Protein AF-A0A0M3J272-F1 (afdb_monomer)

Structure (mmCIF, N/CA/C/O backbone):
data_AF-A0A0M3J272-F1
#
_entry.id   AF-A0A0M3J272-F1
#
loop_
_atom_site.group_PDB
_atom_site.id
_atom_site.type_symbol
_atom_site.label_atom_id
_atom_site.label_alt_id
_atom_site.label_comp_id
_atom_site.label_asym_id
_atom_site.label_entity_id
_atom_site.label_seq_id
_atom_site.pdbx_PDB_ins_code
_atom_site.Cartn_x
_atom_site.Cartn_y
_atom_site.Cartn_z
_atom_site.occupancy
_atom_site.B_iso_or_equiv
_atom_site.auth_seq_id
_atom_site.auth_comp_id
_atom_site.auth_asym_id
_atom_site.auth_atom_id
_atom_site.pdbx_PDB_model_num
ATOM 1 N N . MET A 1 1 ? 17.693 8.526 20.524 1.00 26.17 1 MET A N 1
ATOM 2 C CA . MET A 1 1 ? 18.335 7.320 19.959 1.00 26.17 1 MET A CA 1
ATOM 3 C C . MET A 1 1 ? 17.787 6.133 20.735 1.00 26.17 1 MET A C 1
ATOM 5 O O . MET A 1 1 ? 18.190 5.921 21.868 1.00 26.17 1 MET A O 1
ATOM 9 N N . TRP A 1 2 ? 16.745 5.493 20.211 1.00 29.36 2 TRP A N 1
ATOM 10 C CA . TRP A 1 2 ? 16.105 4.345 20.862 1.00 29.36 2 TRP A CA 1
ATOM 11 C C . TRP A 1 2 ? 16.940 3.088 20.564 1.00 29.36 2 TRP A C 1
ATOM 13 O O . TRP A 1 2 ? 17.531 3.029 19.485 1.00 29.36 2 TRP A O 1
ATOM 23 N N . PRO A 1 3 ? 17.076 2.119 21.486 1.00 34.53 3 PRO A N 1
ATOM 24 C CA . PRO A 1 3 ? 17.960 0.985 21.263 1.00 34.53 3 PRO A CA 1
ATOM 25 C C . PRO A 1 3 ? 17.297 0.021 20.272 1.00 34.53 3 PRO A C 1
ATOM 27 O O . PRO A 1 3 ? 16.313 -0.643 20.588 1.00 34.53 3 PRO A O 1
ATOM 30 N N . PHE A 1 4 ? 17.835 -0.009 19.057 1.00 42.44 4 PHE A N 1
ATOM 31 C CA . PHE A 1 4 ? 17.432 -0.905 17.980 1.00 42.44 4 PHE A CA 1
ATOM 32 C C . PHE A 1 4 ? 17.965 -2.314 18.262 1.00 42.44 4 PHE A C 1
ATOM 34 O O . PHE A 1 4 ? 19.179 -2.508 18.339 1.00 42.44 4 PHE A O 1
ATOM 41 N N . TYR A 1 5 ? 17.083 -3.303 18.395 1.00 36.97 5 TYR A N 1
ATOM 42 C CA . TYR A 1 5 ? 17.471 -4.712 18.330 1.00 36.97 5 TYR A CA 1
ATOM 43 C C . TYR A 1 5 ? 17.051 -5.259 16.969 1.00 36.97 5 TYR A C 1
ATOM 45 O O . TYR A 1 5 ? 15.883 -5.568 16.745 1.00 36.97 5 TYR A O 1
ATOM 53 N N . ALA A 1 6 ? 18.019 -5.369 16.058 1.00 38.41 6 ALA A N 1
ATOM 54 C CA . ALA A 1 6 ? 17.819 -6.017 14.771 1.00 38.41 6 ALA A CA 1
ATOM 55 C C . ALA A 1 6 ? 17.477 -7.498 14.996 1.00 38.41 6 ALA A C 1
ATOM 57 O O . ALA A 1 6 ? 18.258 -8.233 15.603 1.00 38.41 6 ALA A O 1
ATOM 58 N N . ASN A 1 7 ? 16.317 -7.942 14.509 1.00 47.94 7 ASN A N 1
ATOM 59 C CA . ASN A 1 7 ? 15.971 -9.357 14.496 1.00 47.94 7 ASN A CA 1
ATOM 60 C C . ASN A 1 7 ? 16.654 -10.035 13.289 1.00 47.94 7 ASN A C 1
ATOM 62 O O . ASN A 1 7 ? 16.314 -9.709 12.147 1.00 47.94 7 ASN A O 1
ATOM 66 N N . PRO A 1 8 ? 17.597 -10.973 13.495 1.00 46.56 8 PRO A N 1
ATOM 67 C CA . PRO A 1 8 ? 18.386 -11.560 12.411 1.00 46.56 8 PRO A CA 1
ATOM 68 C C . PRO A 1 8 ? 17.580 -12.409 11.412 1.00 46.56 8 PRO A C 1
ATOM 70 O O . PRO A 1 8 ? 18.107 -12.731 10.351 1.00 46.56 8 PRO A O 1
ATOM 73 N N . SER A 1 9 ? 16.317 -12.755 11.693 1.00 48.81 9 SER A N 1
ATOM 74 C CA . SER A 1 9 ? 15.466 -13.521 10.765 1.00 48.81 9 SER A CA 1
ATOM 75 C C . SER A 1 9 ? 14.668 -12.674 9.762 1.00 48.81 9 SER A C 1
ATOM 77 O O . SER A 1 9 ? 14.161 -13.227 8.791 1.00 48.81 9 SER A O 1
ATOM 79 N N . HIS A 1 10 ? 14.585 -11.348 9.934 1.00 52.56 10 HIS A N 1
ATOM 80 C CA . HIS A 1 10 ? 13.904 -10.445 8.994 1.00 52.56 10 HIS A CA 1
ATOM 81 C C . HIS A 1 10 ? 14.643 -9.096 8.918 1.00 52.56 10 HIS A C 1
ATOM 83 O O . HIS A 1 10 ? 14.252 -8.148 9.601 1.00 52.56 10 HIS A O 1
ATOM 89 N N . PRO A 1 11 ? 15.681 -8.959 8.067 1.00 53.94 11 PRO A N 1
ATOM 90 C CA . PRO A 1 11 ? 16.574 -7.788 8.045 1.00 53.94 11 PRO A CA 1
ATOM 91 C C . PRO A 1 11 ? 15.900 -6.474 7.613 1.00 53.94 11 PRO A C 1
ATOM 93 O O . PRO A 1 11 ? 16.537 -5.424 7.581 1.00 53.94 11 PRO A O 1
ATOM 96 N N . TYR A 1 12 ? 14.616 -6.527 7.267 1.00 50.66 12 TYR A N 1
ATOM 97 C CA . TYR A 1 12 ? 13.864 -5.415 6.713 1.00 50.66 12 TYR A CA 1
ATOM 98 C C . TYR A 1 12 ? 12.572 -5.108 7.478 1.00 50.66 12 TYR A C 1
ATOM 100 O O . TYR A 1 12 ? 11.844 -4.250 7.003 1.00 50.66 12 TYR A O 1
ATOM 108 N N . ALA A 1 13 ? 12.241 -5.788 8.587 1.00 49.09 13 ALA A N 1
ATOM 109 C CA . ALA A 1 13 ? 10.953 -5.599 9.265 1.00 49.09 13 ALA A CA 1
ATOM 110 C C . ALA A 1 13 ? 11.070 -5.527 10.797 1.00 49.09 13 ALA A C 1
ATOM 112 O O . ALA A 1 13 ? 11.447 -6.503 11.441 1.00 49.09 13 ALA A O 1
ATOM 113 N N . GLU A 1 14 ? 10.642 -4.407 11.382 1.00 57.78 14 GLU A N 1
ATOM 114 C CA . GLU A 1 14 ? 10.506 -4.218 12.837 1.00 57.78 14 GLU A CA 1
ATOM 115 C C . GLU A 1 14 ? 9.028 -4.019 13.224 1.00 57.78 14 GLU A C 1
ATOM 117 O O . GLU A 1 14 ? 8.266 -3.429 12.453 1.00 57.78 14 GLU A O 1
ATOM 122 N N . VAL A 1 15 ? 8.609 -4.537 14.389 1.00 50.50 15 VAL A N 1
ATOM 123 C CA . VAL A 1 15 ? 7.213 -4.499 14.878 1.00 50.50 15 VAL A CA 1
ATOM 124 C C . VAL A 1 15 ? 7.104 -3.583 16.095 1.00 50.50 15 VAL A C 1
ATOM 126 O O . VAL A 1 15 ? 7.865 -3.735 17.048 1.00 50.50 15 VAL A O 1
ATOM 129 N N . TYR A 1 16 ? 6.120 -2.685 16.086 1.00 45.62 16 TYR A N 1
ATOM 130 C CA . TYR A 1 16 ? 5.928 -1.666 17.121 1.00 45.62 16 TYR A CA 1
ATOM 131 C C . TYR A 1 16 ? 4.496 -1.673 17.681 1.00 45.62 16 TYR A C 1
ATOM 133 O O . TYR A 1 16 ? 3.539 -1.915 16.941 1.00 45.62 16 TYR A O 1
ATOM 141 N N . HIS A 1 17 ? 4.350 -1.366 18.977 1.00 38.31 17 HIS A N 1
ATOM 142 C CA . HIS A 1 17 ? 3.066 -1.208 19.678 1.00 38.31 17 HIS A CA 1
ATOM 143 C C . HIS A 1 17 ? 2.844 0.254 20.082 1.00 38.31 17 HIS A C 1
ATOM 145 O O . HIS A 1 17 ? 3.721 0.869 20.687 1.00 38.31 17 HIS A O 1
ATOM 151 N N . GLU A 1 18 ? 1.672 0.807 19.772 1.00 39.03 18 GLU A N 1
ATOM 152 C CA . GLU A 1 18 ? 1.393 2.238 19.937 1.00 39.03 18 GLU A CA 1
ATOM 153 C C . GLU A 1 18 ? 0.701 2.576 21.268 1.00 39.03 18 GLU A C 1
ATOM 155 O O . GLU A 1 18 ? -0.121 1.819 21.786 1.00 39.03 18 GLU A O 1
ATOM 160 N N . ARG A 1 19 ? 1.030 3.753 21.817 1.00 35.22 19 ARG A N 1
ATOM 161 C CA . ARG A 1 19 ? 0.309 4.436 22.902 1.00 35.22 19 ARG A CA 1
ATOM 162 C C . ARG A 1 19 ? 0.321 5.941 22.626 1.00 35.22 19 ARG A C 1
ATOM 164 O O . ARG A 1 19 ? 1.378 6.433 22.238 1.00 35.22 19 ARG A O 1
ATOM 171 N N . CYS A 1 20 ? -0.788 6.626 22.936 1.00 40.22 20 CYS A N 1
ATOM 172 C CA . CYS A 1 20 ? -0.931 8.014 23.439 1.00 40.22 20 CYS A CA 1
ATOM 173 C C . CYS A 1 20 ? -2.101 8.780 22.778 1.00 40.22 20 CYS A C 1
ATOM 175 O O . CYS A 1 20 ? -2.674 8.289 21.823 1.00 40.22 20 CYS A O 1
ATOM 177 N N . ASP A 1 21 ? -2.466 9.943 23.340 1.00 31.00 21 ASP A N 1
ATOM 178 C CA . ASP A 1 21 ? -3.751 10.653 23.191 1.00 31.00 21 ASP A CA 1
ATOM 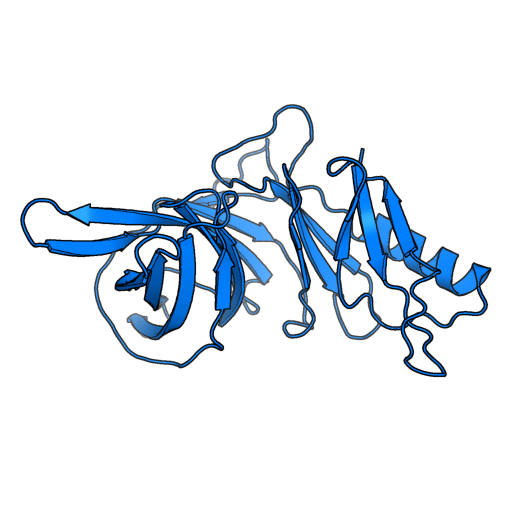179 C C . ASP A 1 21 ? -3.629 12.074 22.584 1.00 31.00 21 ASP A C 1
ATOM 181 O O . ASP A 1 21 ? -2.841 12.865 23.110 1.00 31.00 21 ASP A O 1
ATOM 185 N N . ARG A 1 22 ? -4.567 12.441 21.673 1.00 35.66 22 ARG A N 1
ATOM 186 C CA . ARG A 1 22 ? -5.137 13.775 21.252 1.00 35.66 22 ARG A CA 1
ATOM 187 C C . ARG A 1 22 ? -4.538 14.528 20.027 1.00 35.66 22 ARG A C 1
ATOM 189 O O . ARG A 1 22 ? -3.437 14.231 19.599 1.00 35.66 22 ARG A O 1
ATOM 196 N N . LYS A 1 23 ? -5.282 15.550 19.513 1.00 31.80 23 LYS A N 1
ATOM 197 C CA . LYS A 1 23 ? -5.451 16.060 18.104 1.00 31.80 23 LYS A CA 1
ATOM 198 C C . LYS A 1 23 ? -4.796 17.409 17.654 1.00 31.80 23 LYS A C 1
ATOM 200 O O . LYS A 1 23 ? -4.784 18.356 18.429 1.00 31.80 23 LYS A O 1
ATOM 205 N N . SER A 1 24 ? -4.467 17.548 16.355 1.00 31.72 24 SER A N 1
ATOM 206 C CA . SER A 1 24 ? -4.611 18.764 15.490 1.00 31.72 24 SER A CA 1
ATOM 207 C C . SER A 1 24 ? -4.673 18.348 13.995 1.00 31.72 24 SER A C 1
ATOM 209 O O . SER A 1 24 ? -4.661 17.155 13.782 1.00 31.72 24 SER A O 1
ATOM 211 N N . PHE A 1 25 ? -4.876 19.217 12.983 1.00 35.06 25 PHE A N 1
ATOM 212 C CA . PHE A 1 25 ? -5.437 18.908 11.628 1.00 35.06 25 PHE A CA 1
ATOM 213 C C . PHE A 1 25 ? -4.492 19.161 10.417 1.00 35.06 25 PHE A C 1
ATOM 215 O O . PHE A 1 25 ? -3.888 20.223 10.370 1.00 35.06 25 PHE A O 1
ATOM 222 N N . VAL A 1 26 ? -4.438 18.267 9.403 1.00 43.25 26 VAL A N 1
ATOM 223 C CA . VAL A 1 26 ? -3.880 18.490 8.029 1.00 43.25 26 VAL A CA 1
ATOM 224 C C . VAL A 1 26 ? -4.618 17.584 7.031 1.00 43.25 26 VAL A C 1
ATOM 226 O O . VAL A 1 26 ? -4.616 16.387 7.249 1.00 43.25 26 VAL A O 1
ATOM 229 N N . SER A 1 27 ? -5.221 18.070 5.937 1.00 45.31 27 SER A N 1
ATOM 230 C CA . SER A 1 27 ? -6.042 17.227 5.038 1.00 45.31 27 SER A CA 1
ATOM 231 C C . SER A 1 27 ? -5.236 16.417 4.001 1.00 45.31 27 SER A C 1
ATOM 233 O O . SER A 1 27 ? -4.815 16.957 2.980 1.00 45.31 27 SER A O 1
ATOM 235 N N . ASP A 1 28 ? -5.091 15.108 4.221 1.00 56.19 28 ASP A N 1
ATOM 236 C CA . ASP A 1 28 ? -4.677 14.133 3.195 1.00 56.19 28 ASP A CA 1
ATOM 237 C C . ASP A 1 28 ? -5.801 13.874 2.168 1.00 56.19 28 ASP A C 1
ATOM 239 O O . ASP A 1 28 ? -6.984 14.022 2.507 1.00 56.19 28 ASP A O 1
ATOM 243 N N . PRO A 1 29 ? -5.474 13.429 0.934 1.00 64.12 29 PRO A N 1
ATOM 244 C CA . PRO A 1 29 ? -6.478 12.964 -0.016 1.00 64.12 29 PRO A CA 1
ATOM 245 C C . PRO A 1 29 ? -7.251 11.768 0.550 1.00 64.12 29 PRO A C 1
ATOM 247 O O . PRO A 1 29 ? -6.682 10.862 1.159 1.00 64.12 29 PRO A O 1
ATOM 250 N N . LEU A 1 30 ? -8.557 11.762 0.300 1.00 80.25 30 LEU A N 1
ATOM 251 C CA . LEU A 1 30 ? -9.470 10.692 0.686 1.00 80.25 30 LEU A CA 1
ATOM 252 C C . LEU A 1 30 ? -9.024 9.358 0.058 1.00 80.25 30 LEU A C 1
ATOM 254 O O . LEU A 1 30 ? -8.832 9.271 -1.157 1.00 80.25 30 LEU A O 1
ATOM 258 N N . LYS A 1 31 ? -8.857 8.316 0.876 1.00 91.50 31 LYS A N 1
ATOM 259 C CA . LYS A 1 31 ? -8.564 6.946 0.429 1.00 91.50 31 LYS A CA 1
ATOM 260 C C . LYS A 1 31 ? -9.760 6.049 0.712 1.00 91.50 31 LYS A C 1
ATOM 262 O O . LYS A 1 31 ? -10.489 6.255 1.680 1.00 91.50 31 LYS A O 1
ATOM 267 N N . MET A 1 32 ? -9.941 5.039 -0.129 1.00 94.00 32 MET A N 1
ATOM 268 C CA . MET A 1 32 ? -11.044 4.093 -0.025 1.00 94.00 32 MET A CA 1
ATOM 269 C C . MET A 1 32 ? -10.519 2.664 -0.054 1.00 94.00 32 MET A C 1
ATOM 271 O O . MET A 1 32 ? -9.609 2.356 -0.820 1.00 94.00 32 MET A O 1
ATOM 275 N N . ALA A 1 33 ? -11.126 1.803 0.752 1.00 95.94 33 ALA A N 1
ATOM 276 C CA . ALA A 1 33 ? -10.907 0.368 0.743 1.00 95.94 33 ALA A CA 1
ATOM 277 C C . ALA A 1 33 ? -12.250 -0.356 0.771 1.00 95.94 33 ALA A C 1
ATOM 279 O O . ALA A 1 33 ? -13.152 0.033 1.509 1.00 95.94 33 ALA A O 1
ATOM 280 N N . VAL A 1 34 ? -12.370 -1.429 -0.003 1.00 96.00 34 VAL A N 1
ATOM 281 C CA . VAL A 1 34 ? -13.553 -2.293 -0.005 1.00 96.00 34 VAL A CA 1
ATOM 282 C C . VAL A 1 34 ? -13.162 -3.623 0.624 1.00 96.00 34 VAL A C 1
ATOM 284 O O . VAL A 1 34 ? -12.121 -4.188 0.289 1.00 96.00 34 VAL A O 1
ATOM 287 N N . SER A 1 35 ? -13.971 -4.097 1.568 1.00 95.31 35 SER A N 1
ATOM 288 C CA . SER A 1 35 ? -13.810 -5.424 2.173 1.00 95.31 35 SER A CA 1
ATOM 289 C C . SER A 1 35 ? -13.878 -6.532 1.113 1.00 95.31 35 SER A C 1
ATOM 291 O O . SER A 1 35 ? -14.585 -6.373 0.117 1.00 95.31 35 SER A O 1
ATOM 293 N N . PRO A 1 36 ? -13.190 -7.674 1.299 1.00 93.75 36 PRO A N 1
ATOM 294 C CA . PRO A 1 36 ? -13.140 -8.725 0.276 1.00 93.75 36 PRO A CA 1
ATOM 295 C C . PRO A 1 36 ? -14.503 -9.295 -0.134 1.00 93.75 36 PRO A C 1
ATOM 297 O O . PRO A 1 36 ? -14.654 -9.776 -1.250 1.00 93.75 36 PRO A O 1
ATOM 300 N N . ASN A 1 37 ? -15.502 -9.234 0.751 1.00 93.75 37 ASN A N 1
ATOM 301 C CA . ASN A 1 37 ? -16.871 -9.662 0.452 1.00 93.75 37 ASN A CA 1
ATOM 302 C C . ASN A 1 37 ? -17.705 -8.591 -0.278 1.00 93.75 37 ASN A C 1
ATOM 304 O O . ASN A 1 37 ? -18.865 -8.844 -0.584 1.00 93.75 37 ASN A O 1
ATOM 308 N N . GLY A 1 38 ? -17.149 -7.402 -0.527 1.00 93.69 38 GLY A N 1
ATOM 309 C CA . GLY A 1 38 ? -17.828 -6.299 -1.202 1.00 93.69 38 GLY A CA 1
ATOM 310 C C . GLY A 1 38 ? -18.902 -5.596 -0.370 1.00 93.69 38 GLY A C 1
ATOM 311 O O . GLY A 1 38 ? -19.588 -4.737 -0.909 1.00 93.69 38 GLY A O 1
ATOM 312 N N . LYS A 1 39 ? -19.070 -5.938 0.915 1.00 94.50 39 LYS A N 1
ATOM 313 C CA . LYS A 1 39 ? -20.199 -5.458 1.735 1.00 94.50 39 LYS A CA 1
ATOM 314 C C . LYS A 1 39 ? -19.897 -4.175 2.491 1.00 94.50 39 LYS A C 1
ATOM 316 O O . LYS A 1 39 ? -20.761 -3.324 2.649 1.00 94.50 39 LYS A O 1
ATOM 321 N N . ILE A 1 40 ? -18.664 -4.039 2.968 1.00 95.75 40 ILE A N 1
ATOM 322 C CA . ILE A 1 40 ? -18.209 -2.877 3.733 1.00 95.75 40 ILE A CA 1
ATOM 323 C C . ILE A 1 40 ? -17.229 -2.053 2.902 1.00 95.75 40 ILE A C 1
ATOM 325 O O . ILE A 1 40 ? -16.251 -2.600 2.378 1.00 95.75 40 ILE A O 1
ATOM 329 N N . VAL A 1 41 ? -17.460 -0.742 2.841 1.00 96.00 41 VAL A N 1
ATOM 330 C CA . VAL A 1 41 ? -16.541 0.252 2.273 1.00 96.00 41 VAL A CA 1
ATOM 331 C C . VAL A 1 41 ? -16.023 1.155 3.383 1.00 96.00 41 VAL A C 1
ATOM 333 O O . VAL A 1 41 ? -16.792 1.786 4.107 1.00 96.00 41 VAL A O 1
ATOM 336 N N . PHE A 1 42 ? -14.704 1.252 3.486 1.00 95.12 42 PHE A N 1
ATOM 337 C CA . PHE A 1 42 ? -14.005 2.181 4.360 1.00 95.12 42 PHE A CA 1
ATOM 338 C C . PHE A 1 42 ? -13.552 3.382 3.540 1.00 95.12 42 PHE A C 1
ATOM 340 O O . PHE A 1 42 ? -12.883 3.225 2.520 1.00 95.12 42 PHE A O 1
ATOM 347 N N . VAL A 1 43 ? -13.879 4.584 3.998 1.00 93.62 43 VAL A N 1
ATOM 348 C CA . VAL A 1 43 ? -13.455 5.842 3.387 1.00 93.62 43 VAL A CA 1
ATOM 349 C C . VAL A 1 43 ? -12.736 6.668 4.441 1.00 93.62 43 VAL A C 1
ATOM 351 O O . VAL A 1 43 ? -13.375 7.227 5.331 1.00 93.62 43 VAL A O 1
ATOM 354 N N . ILE A 1 44 ? -11.415 6.745 4.344 1.00 91.56 44 ILE A N 1
ATOM 355 C CA . ILE A 1 44 ? -10.555 7.420 5.315 1.00 91.56 44 ILE A CA 1
ATOM 356 C C . ILE A 1 44 ? -10.022 8.734 4.747 1.00 91.56 44 ILE A C 1
ATOM 358 O O . ILE A 1 44 ? -9.603 8.819 3.593 1.00 91.56 44 ILE A O 1
ATOM 362 N N . GLY A 1 45 ? -10.058 9.779 5.564 1.00 85.94 45 GLY A N 1
ATOM 363 C CA . GLY A 1 45 ? -9.593 11.112 5.207 1.00 85.94 45 GLY A CA 1
ATOM 364 C C . GLY A 1 45 ? -9.598 12.030 6.423 1.00 85.94 45 GLY A C 1
ATOM 365 O O . GLY A 1 45 ? -9.584 11.567 7.562 1.00 85.94 45 GLY A O 1
ATOM 366 N N . GLY A 1 46 ? -9.595 13.344 6.190 1.00 79.25 46 GLY A N 1
ATOM 367 C CA . GLY A 1 46 ? -9.657 14.318 7.288 1.00 79.25 46 GLY A CA 1
ATOM 368 C C . GLY A 1 46 ? -8.492 14.162 8.266 1.00 79.25 46 GLY A C 1
ATOM 369 O O . GLY A 1 46 ? -8.703 14.156 9.480 1.00 79.25 46 GLY A O 1
ATOM 370 N N . ARG A 1 47 ? -7.283 13.959 7.721 1.00 84.88 47 ARG A N 1
ATOM 371 C CA . ARG A 1 47 ? -6.070 13.703 8.498 1.00 84.88 47 ARG A CA 1
ATOM 372 C C . ARG A 1 47 ? -5.873 14.789 9.562 1.00 84.88 47 ARG A C 1
ATOM 374 O O . ARG A 1 47 ? -6.180 15.975 9.402 1.00 84.88 47 ARG A O 1
ATOM 381 N N . LYS A 1 48 ? -5.411 14.332 10.715 1.00 84.88 48 LYS A N 1
ATOM 382 C CA . LYS A 1 48 ? -5.227 15.106 11.923 1.00 84.88 48 LYS A CA 1
ATOM 383 C C . LYS A 1 48 ? -3.841 14.903 12.509 1.00 84.88 48 LYS A C 1
ATOM 385 O O . LYS A 1 48 ? -3.649 13.960 13.257 1.00 84.88 48 LYS A O 1
ATOM 390 N N . ILE A 1 49 ? -2.895 15.790 12.193 1.00 81.94 49 ILE A N 1
ATOM 391 C CA . ILE A 1 49 ? -1.551 15.798 12.786 1.00 81.94 49 ILE A CA 1
ATOM 392 C C . ILE A 1 49 ? -1.522 16.592 14.087 1.00 81.94 49 ILE A C 1
ATOM 394 O O . ILE A 1 49 ? -1.830 17.782 14.054 1.00 81.94 49 ILE A O 1
ATOM 398 N N . ARG A 1 50 ? -1.061 15.994 15.190 1.00 80.88 50 ARG A N 1
ATOM 399 C CA . ARG A 1 50 ? -0.689 16.711 16.418 1.00 80.88 50 ARG A CA 1
ATOM 400 C C . ARG A 1 50 ? 0.769 16.555 16.770 1.00 80.88 50 ARG A C 1
ATOM 402 O O . ARG A 1 50 ? 1.260 15.441 16.845 1.00 80.88 50 ARG A O 1
ATOM 409 N N . MET A 1 51 ? 1.419 17.668 17.084 1.00 74.62 51 MET A N 1
ATOM 410 C CA . MET A 1 51 ? 2.760 17.669 17.655 1.00 74.62 51 MET A CA 1
ATOM 411 C C . MET A 1 51 ? 2.720 17.290 19.144 1.00 74.62 51 MET A C 1
ATOM 413 O O . MET A 1 51 ? 1.939 17.850 19.914 1.00 74.62 51 MET A O 1
ATOM 417 N N . ILE A 1 52 ? 3.537 16.311 19.530 1.00 72.19 52 ILE A N 1
ATOM 418 C CA . ILE A 1 52 ? 3.672 15.795 20.900 1.00 72.19 52 ILE A CA 1
ATOM 419 C C . ILE A 1 52 ? 4.865 16.446 21.608 1.00 72.19 52 ILE A C 1
ATOM 421 O O . ILE A 1 52 ? 4.768 16.773 22.789 1.00 72.19 52 ILE A O 1
ATOM 425 N N . SER A 1 53 ? 5.976 16.647 20.895 1.00 69.62 53 SER A N 1
ATOM 426 C CA . SER A 1 53 ? 7.202 17.236 21.440 1.00 69.62 53 SER A CA 1
ATOM 427 C C . SER A 1 53 ? 7.844 18.187 20.434 1.00 69.62 53 SER A C 1
ATOM 429 O O . SER A 1 53 ? 7.989 17.844 19.259 1.00 69.62 53 SER A O 1
ATOM 431 N N . GLU A 1 54 ? 8.235 19.369 20.912 1.00 57.44 54 GLU A N 1
ATOM 432 C CA . GLU A 1 54 ? 9.042 20.349 20.186 1.00 57.44 54 GLU A CA 1
ATOM 433 C C . GLU A 1 54 ? 10.503 20.223 20.648 1.00 57.44 54 GLU A C 1
ATOM 435 O O . GLU A 1 54 ? 10.816 20.384 21.827 1.00 57.44 54 GLU A O 1
ATOM 440 N N . GLY A 1 55 ? 11.411 19.897 19.727 1.00 63.97 55 GLY A N 1
ATOM 441 C CA . GLY A 1 55 ? 12.831 19.701 20.019 1.00 63.97 55 GLY A CA 1
ATOM 442 C C . GLY A 1 55 ? 13.629 19.330 18.770 1.00 63.97 55 GLY A C 1
ATOM 443 O O . GLY A 1 55 ? 13.109 19.376 17.658 1.00 63.97 55 GLY A O 1
ATOM 444 N N . ALA A 1 56 ? 14.891 18.919 18.938 1.00 57.22 56 ALA A N 1
ATOM 445 C CA . ALA A 1 56 ? 15.744 18.482 17.822 1.00 57.22 56 ALA A CA 1
ATOM 446 C C . ALA A 1 56 ? 15.173 17.270 17.049 1.00 57.22 56 ALA A C 1
ATOM 448 O O . ALA A 1 56 ? 15.541 17.033 15.898 1.00 57.22 56 ALA A O 1
ATOM 449 N N . HIS A 1 57 ? 14.260 16.522 17.676 1.00 60.16 57 HIS A N 1
ATOM 450 C CA . HIS A 1 57 ? 13.511 15.419 17.084 1.00 60.16 57 HIS A CA 1
ATOM 451 C C . HIS A 1 57 ? 12.017 15.621 17.372 1.00 60.16 57 HIS A C 1
ATOM 453 O O . HIS A 1 57 ? 11.537 15.142 18.398 1.00 60.16 57 HIS A O 1
ATOM 459 N N . PRO A 1 58 ? 11.294 16.382 16.533 1.00 63.56 58 PRO A N 1
ATOM 460 C CA . PRO A 1 58 ? 9.870 16.599 16.731 1.00 63.56 58 PRO A CA 1
ATOM 461 C C . PRO A 1 58 ? 9.110 15.275 16.617 1.00 63.56 58 PRO A C 1
ATOM 463 O O . PRO A 1 58 ? 9.341 14.493 15.697 1.00 63.56 58 PRO A O 1
ATOM 466 N N . GLU A 1 59 ? 8.190 15.045 17.548 1.00 68.62 59 GLU A N 1
ATOM 467 C CA . GLU A 1 59 ? 7.315 13.871 17.568 1.00 68.62 59 GLU A CA 1
ATOM 468 C C . GLU A 1 59 ? 5.880 14.305 17.272 1.00 68.62 59 GLU A C 1
ATOM 470 O O . GLU A 1 59 ? 5.428 15.341 17.764 1.00 68.62 59 GLU A O 1
ATOM 475 N N . TRP A 1 60 ? 5.144 13.519 16.485 1.00 74.62 60 TRP A N 1
ATOM 476 C CA . TRP A 1 60 ? 3.746 13.795 16.166 1.00 74.62 60 TRP A CA 1
ATOM 477 C C . TRP A 1 60 ? 2.896 12.524 16.099 1.00 74.62 60 TRP A C 1
ATOM 479 O O . TRP A 1 60 ? 3.383 11.436 15.786 1.00 74.62 60 TRP A O 1
ATOM 489 N N . THR A 1 61 ? 1.600 12.677 16.361 1.00 80.62 61 THR A N 1
ATOM 490 C CA . THR A 1 61 ? 0.568 11.678 16.075 1.00 80.62 61 THR A CA 1
ATOM 491 C C . THR A 1 61 ? -0.268 12.096 14.884 1.00 80.62 61 THR A C 1
ATOM 493 O O . THR A 1 61 ? -0.410 13.282 14.574 1.00 80.62 61 THR A O 1
ATOM 496 N N . VAL A 1 62 ? -0.856 11.106 14.221 1.00 85.38 62 VAL A N 1
ATOM 497 C CA . VAL A 1 62 ? -1.793 11.299 13.125 1.00 85.38 62 VAL A CA 1
ATOM 498 C C . VAL A 1 62 ? -3.085 10.548 13.414 1.00 85.38 62 VAL A C 1
ATOM 500 O O . VAL A 1 62 ? -3.087 9.359 13.693 1.00 85.38 62 VAL A O 1
ATOM 503 N N . SER A 1 63 ? -4.207 11.246 13.340 1.00 87.44 63 SER A N 1
ATOM 504 C CA . SER A 1 63 ? -5.553 10.680 13.418 1.00 87.44 63 SER A CA 1
ATOM 505 C C . SER A 1 63 ? -6.278 10.868 12.088 1.00 87.44 63 SER A C 1
ATOM 507 O O . SER A 1 63 ? -5.896 11.716 11.283 1.00 87.44 63 SER A O 1
ATOM 509 N N . PHE A 1 64 ? -7.350 10.118 11.862 1.00 90.00 64 PHE A N 1
ATOM 510 C CA . PHE A 1 64 ? -8.189 10.256 10.672 1.00 90.00 64 PHE A CA 1
ATOM 511 C C . PHE A 1 64 ? -9.669 10.142 11.026 1.00 90.00 64 PHE A C 1
ATOM 513 O O . PHE A 1 64 ? -10.050 9.447 11.970 1.00 90.00 64 PHE A O 1
ATOM 520 N N . ASP A 1 65 ? -10.503 10.782 10.211 1.00 88.94 65 ASP A N 1
ATOM 521 C CA . ASP A 1 65 ? -11.927 10.484 10.156 1.00 88.94 65 ASP A CA 1
ATOM 522 C C . ASP A 1 65 ? -12.144 9.374 9.125 1.00 88.94 65 ASP A C 1
ATOM 524 O O . ASP A 1 65 ? -11.713 9.481 7.974 1.00 88.94 65 ASP A O 1
ATOM 528 N N . MET A 1 66 ? -12.815 8.298 9.530 1.00 91.56 66 MET A N 1
ATOM 529 C CA . MET A 1 66 ? -13.126 7.176 8.654 1.00 91.56 66 MET A CA 1
ATOM 530 C C . MET A 1 66 ? -14.631 6.957 8.597 1.00 91.56 66 MET A C 1
ATOM 532 O O . MET A 1 66 ? -15.266 6.687 9.609 1.00 91.56 66 MET A O 1
ATOM 536 N N . ASN A 1 67 ? -15.215 7.043 7.408 1.00 91.25 67 ASN A N 1
ATOM 537 C CA . ASN A 1 67 ? -16.576 6.578 7.192 1.00 91.25 67 ASN A CA 1
ATOM 538 C C . ASN A 1 67 ? -16.546 5.079 6.911 1.00 91.25 67 ASN A C 1
ATOM 540 O O . ASN A 1 67 ? -15.745 4.616 6.101 1.00 91.25 67 ASN A O 1
ATOM 544 N N . ILE A 1 68 ? -17.441 4.347 7.554 1.00 92.94 68 ILE A N 1
ATOM 545 C CA . ILE A 1 68 ? -17.731 2.953 7.257 1.00 92.94 68 ILE A CA 1
ATOM 546 C C . ILE A 1 68 ? -19.130 2.925 6.658 1.00 92.94 68 ILE A C 1
ATOM 548 O O . ILE A 1 68 ? -20.083 3.404 7.278 1.00 92.94 68 ILE A O 1
ATOM 552 N N . ILE A 1 69 ? -19.225 2.416 5.437 1.00 93.38 69 ILE A N 1
ATOM 553 C CA . ILE A 1 69 ? -20.470 2.283 4.688 1.00 93.38 69 ILE A CA 1
ATOM 554 C C . ILE A 1 69 ? -20.756 0.793 4.571 1.00 93.38 69 ILE A C 1
ATOM 556 O O . ILE A 1 69 ? -19.982 0.058 3.956 1.00 93.38 69 ILE A O 1
ATOM 560 N N . ASP A 1 70 ? -21.846 0.361 5.188 1.00 92.25 70 ASP A N 1
ATOM 561 C CA . ASP A 1 70 ? -22.439 -0.945 4.943 1.00 92.25 70 ASP A CA 1
ATOM 562 C C . ASP A 1 70 ? -23.333 -0.827 3.708 1.00 92.25 70 ASP A C 1
ATOM 564 O O . ASP A 1 70 ? -24.329 -0.102 3.728 1.00 92.25 70 ASP A O 1
ATOM 568 N N . ILE A 1 71 ? -22.929 -1.474 2.615 1.00 91.25 71 ILE A N 1
ATOM 569 C CA . ILE A 1 71 ? -23.632 -1.401 1.332 1.00 91.25 71 ILE A CA 1
ATOM 570 C C . ILE A 1 71 ? -24.974 -2.132 1.410 1.00 91.25 71 ILE A C 1
ATOM 572 O O . ILE A 1 71 ? -25.936 -1.684 0.798 1.00 91.25 71 ILE A O 1
ATOM 576 N N . GLU A 1 72 ? -25.060 -3.233 2.161 1.00 91.62 72 GLU A N 1
ATOM 577 C CA . GLU A 1 72 ? -26.292 -4.027 2.241 1.00 91.62 72 GLU A CA 1
ATOM 578 C C . GLU A 1 72 ? -27.349 -3.334 3.101 1.00 91.62 72 GLU A C 1
ATOM 580 O O . GLU A 1 72 ? -28.535 -3.381 2.781 1.00 91.62 72 GLU A O 1
ATOM 585 N N . MET A 1 73 ? -26.923 -2.683 4.185 1.00 88.00 73 MET A N 1
ATOM 586 C CA . MET A 1 73 ? -27.822 -1.952 5.084 1.00 88.00 73 MET A CA 1
ATOM 587 C C . MET A 1 73 ? -28.015 -0.480 4.696 1.00 88.00 73 MET A C 1
ATOM 589 O O . MET A 1 73 ? -28.731 0.233 5.396 1.00 88.00 73 MET A O 1
ATOM 593 N N . GLU A 1 74 ? -27.327 -0.007 3.652 1.00 86.44 74 GLU A N 1
ATOM 594 C CA . GLU A 1 74 ? -27.223 1.413 3.276 1.00 86.44 74 GLU A CA 1
ATOM 595 C C . GLU A 1 74 ? -26.844 2.326 4.461 1.00 86.44 74 GLU A C 1
ATOM 597 O O . GLU A 1 74 ? -27.191 3.509 4.529 1.00 86.44 74 GLU A O 1
ATOM 602 N N . LEU A 1 75 ? -26.105 1.776 5.428 1.00 89.06 75 LEU A N 1
ATOM 603 C CA . LEU A 1 75 ? -25.786 2.450 6.678 1.00 89.06 75 LEU A CA 1
ATOM 604 C C . LEU A 1 75 ? -24.405 3.086 6.590 1.00 89.06 75 LEU A C 1
ATOM 606 O O . LEU A 1 75 ? -23.392 2.405 6.435 1.00 89.06 75 LEU A O 1
ATOM 610 N N . ARG A 1 76 ? -24.348 4.402 6.794 1.00 89.69 76 ARG A N 1
ATOM 611 C CA . ARG A 1 76 ? -23.094 5.143 6.930 1.00 89.69 76 ARG A CA 1
ATOM 612 C C . ARG A 1 76 ? -22.869 5.551 8.375 1.00 89.69 76 ARG A C 1
ATOM 614 O O . ARG A 1 76 ? -23.718 6.194 8.988 1.00 89.69 76 ARG A O 1
ATOM 621 N N . ARG A 1 77 ? -21.676 5.265 8.884 1.00 88.75 77 ARG A N 1
ATOM 622 C CA . ARG A 1 77 ? -21.226 5.719 10.203 1.00 88.75 77 ARG A CA 1
ATOM 623 C C . ARG A 1 77 ? -19.812 6.272 10.144 1.00 88.75 77 ARG A C 1
ATOM 625 O O . ARG A 1 77 ? -19.014 5.847 9.315 1.00 88.75 77 ARG A O 1
ATOM 632 N N . THR A 1 78 ? -19.508 7.208 11.033 1.00 88.62 78 THR A N 1
ATOM 633 C CA . THR A 1 78 ? -18.179 7.816 11.137 1.00 88.62 78 THR A CA 1
ATOM 634 C C . THR A 1 78 ? -17.471 7.293 12.374 1.00 88.62 78 THR A C 1
ATOM 636 O O . THR A 1 78 ? -17.981 7.398 13.486 1.00 88.62 78 THR A O 1
ATOM 639 N N . VAL A 1 79 ? -16.270 6.775 12.167 1.00 89.69 79 VAL A N 1
ATOM 640 C CA . VAL A 1 79 ? -15.366 6.240 13.177 1.00 89.69 79 VAL A CA 1
ATOM 641 C C . VAL A 1 79 ? -14.121 7.117 13.218 1.00 89.69 79 VAL A C 1
ATOM 643 O O . VAL A 1 79 ? -13.603 7.536 12.183 1.00 89.69 79 VAL A O 1
ATOM 646 N N . GLN A 1 80 ? -13.630 7.406 14.420 1.00 87.25 80 GLN A N 1
ATOM 647 C CA . GLN A 1 80 ? -12.335 8.065 14.584 1.00 87.25 80 GLN A CA 1
ATOM 648 C C . GLN A 1 80 ? -11.229 7.005 14.582 1.00 87.25 80 GLN A C 1
ATOM 650 O O . GLN A 1 80 ? -11.278 6.072 15.388 1.00 87.25 80 GLN A O 1
ATOM 655 N N . VAL A 1 81 ? -10.233 7.167 13.711 1.00 88.88 81 VAL A N 1
ATOM 656 C CA . VAL A 1 81 ? -8.935 6.488 13.825 1.00 88.88 81 VAL A CA 1
ATOM 657 C C . VAL A 1 81 ? -8.053 7.387 14.675 1.00 88.88 81 VAL A C 1
ATOM 659 O O . VAL A 1 81 ? -7.757 8.510 14.263 1.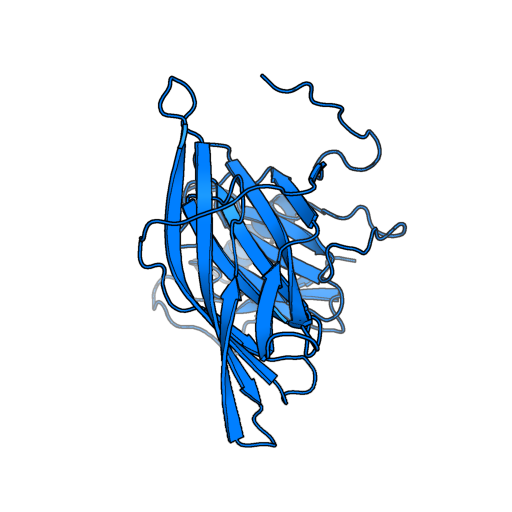00 88.88 81 VAL A O 1
ATOM 662 N N . LEU A 1 82 ? -7.680 6.928 15.864 1.00 82.19 82 LEU A N 1
ATOM 663 C CA . LEU A 1 82 ? -7.009 7.774 16.846 1.00 82.19 82 LEU A CA 1
ATOM 664 C C . LEU A 1 82 ? -5.513 7.480 16.930 1.00 82.19 82 LEU A C 1
ATOM 666 O O . LEU A 1 82 ? -5.101 6.323 16.952 1.00 82.19 82 LEU A O 1
ATOM 670 N N . ASP A 1 83 ? -4.752 8.569 17.009 1.00 76.81 83 ASP A N 1
ATOM 671 C CA . ASP A 1 83 ? -3.403 8.643 17.563 1.00 76.81 83 ASP A CA 1
ATOM 672 C C . ASP A 1 83 ? -2.396 7.612 17.020 1.00 76.81 83 ASP A C 1
ATOM 674 O O . ASP A 1 83 ? -1.711 6.918 17.768 1.00 76.81 83 ASP A O 1
ATOM 678 N N . LEU A 1 84 ? -2.265 7.551 15.690 1.00 86.81 84 LEU A N 1
ATOM 679 C CA . LEU A 1 84 ? -1.193 6.808 15.024 1.00 86.81 84 LEU A CA 1
ATOM 680 C C . LEU A 1 84 ? 0.134 7.543 15.241 1.00 86.81 84 LEU A C 1
ATOM 682 O O . LEU A 1 84 ? 0.360 8.622 14.685 1.00 86.81 84 LEU A O 1
ATOM 686 N N . CYS A 1 85 ? 1.005 6.973 16.062 1.00 83.12 85 CYS A N 1
ATOM 687 C CA . CYS A 1 85 ? 2.321 7.514 16.378 1.00 83.12 85 CYS A CA 1
ATOM 688 C C . CYS A 1 85 ? 3.304 7.237 15.235 1.00 83.12 85 CYS A C 1
ATOM 690 O O . CYS A 1 85 ? 3.202 6.223 14.543 1.00 83.12 85 CYS A O 1
ATOM 692 N N . ASP A 1 86 ? 4.289 8.122 15.041 1.00 79.06 86 ASP A N 1
ATOM 693 C CA . ASP A 1 86 ? 5.363 7.926 14.047 1.00 79.06 86 ASP A CA 1
ATOM 694 C C . ASP A 1 86 ? 4.822 7.669 12.619 1.00 79.06 86 ASP A C 1
ATOM 696 O O . ASP A 1 86 ? 5.358 6.900 11.818 1.00 79.06 86 ASP A O 1
ATOM 700 N N . PHE A 1 87 ? 3.669 8.263 12.309 1.00 86.81 87 PHE A N 1
ATOM 701 C CA . PHE A 1 87 ? 3.041 8.153 11.000 1.00 86.81 87 PHE A CA 1
ATOM 702 C C . PHE A 1 87 ? 3.803 9.021 9.993 1.00 86.81 87 PHE A C 1
ATOM 704 O O . PHE A 1 87 ? 4.078 10.196 10.259 1.00 86.81 87 PHE A O 1
ATOM 711 N N . GLY A 1 88 ? 4.138 8.447 8.839 1.00 86.19 88 GLY A N 1
ATOM 712 C CA . GLY A 1 88 ? 4.903 9.103 7.787 1.00 86.19 88 GLY A CA 1
ATOM 713 C C . GLY A 1 88 ? 4.214 10.328 7.190 1.00 86.19 88 GLY A C 1
ATOM 714 O O . GLY A 1 88 ? 3.021 10.579 7.385 1.00 86.19 88 GLY A O 1
ATOM 715 N N . GLU A 1 89 ? 4.958 11.131 6.430 1.00 85.12 89 GLU A N 1
ATOM 716 C CA . GLU A 1 89 ? 4.384 12.338 5.836 1.00 85.12 89 GLU A CA 1
ATOM 717 C C . GLU A 1 89 ? 3.309 11.998 4.787 1.00 85.12 89 GLU A C 1
ATOM 719 O O . GLU A 1 89 ? 2.404 12.802 4.574 1.00 85.12 89 GLU A O 1
ATOM 724 N N . TYR A 1 90 ? 3.332 10.793 4.203 1.00 87.25 90 TYR A N 1
ATOM 725 C CA . TYR A 1 90 ? 2.445 10.407 3.104 1.00 87.25 90 TYR A CA 1
ATOM 726 C C . TYR A 1 90 ? 1.584 9.182 3.430 1.00 87.25 90 TYR A C 1
ATOM 728 O O . TYR A 1 90 ? 2.112 8.089 3.627 1.00 87.25 90 TYR A O 1
ATOM 736 N N . LEU A 1 91 ? 0.257 9.334 3.370 1.00 91.12 91 LEU A N 1
ATOM 737 C CA . LEU A 1 91 ? -0.684 8.213 3.284 1.00 91.12 91 LEU A CA 1
ATOM 738 C C . LEU A 1 91 ? -0.680 7.637 1.855 1.00 91.12 91 LEU A C 1
ATOM 740 O O . LEU A 1 91 ? -1.248 8.216 0.923 1.00 91.12 91 LEU A O 1
ATOM 744 N N . ILE A 1 92 ? -0.048 6.479 1.678 1.00 91.56 92 ILE A N 1
ATOM 745 C CA . ILE A 1 92 ? 0.171 5.859 0.366 1.00 91.56 92 ILE A CA 1
ATOM 746 C C . ILE A 1 92 ? -1.083 5.130 -0.106 1.00 91.56 92 ILE A C 1
ATOM 748 O O . ILE A 1 92 ? -1.649 5.461 -1.156 1.00 91.56 92 ILE A O 1
ATOM 752 N N . TYR A 1 93 ? -1.542 4.155 0.673 1.00 94.00 93 TYR A N 1
ATOM 753 C CA . TYR A 1 93 ? -2.608 3.249 0.258 1.00 94.00 93 TYR A CA 1
ATOM 754 C C . TYR A 1 93 ? -3.366 2.684 1.454 1.00 94.00 93 TYR A C 1
ATOM 756 O O . TYR A 1 93 ? -2.853 2.666 2.571 1.00 94.00 93 TYR A O 1
ATOM 764 N N . VAL A 1 94 ? -4.593 2.232 1.210 1.00 95.56 94 VAL A N 1
ATOM 765 C CA . VAL A 1 94 ? -5.473 1.666 2.233 1.00 95.56 94 VAL A CA 1
ATOM 766 C C . VAL A 1 94 ? -6.203 0.482 1.634 1.00 95.56 94 VAL A C 1
ATOM 768 O O . VAL A 1 94 ? -6.670 0.560 0.500 1.00 95.56 94 VAL A O 1
ATOM 771 N N . TYR A 1 95 ? -6.304 -0.607 2.386 1.00 97.06 95 TYR A N 1
ATOM 772 C CA . TYR A 1 95 ? -7.032 -1.790 1.949 1.00 97.06 95 TYR A CA 1
ATOM 773 C C . TYR A 1 95 ? -7.631 -2.565 3.106 1.00 97.06 95 TYR A C 1
ATOM 775 O O . TYR A 1 95 ? -7.134 -2.504 4.221 1.00 97.06 95 TYR A O 1
ATOM 783 N N . ALA A 1 96 ? -8.704 -3.299 2.843 1.00 96.75 96 ALA A N 1
ATOM 784 C CA . ALA A 1 96 ? -9.399 -4.070 3.858 1.00 96.75 96 ALA A CA 1
ATOM 785 C C . ALA A 1 96 ? -8.936 -5.531 3.831 1.00 96.75 96 ALA A C 1
ATOM 787 O O . ALA A 1 96 ? -8.795 -6.130 2.763 1.00 96.75 96 ALA A O 1
ATOM 788 N N . LEU A 1 97 ? -8.701 -6.098 5.012 1.00 96.12 97 LEU A N 1
ATOM 789 C CA . LEU A 1 97 ? -8.493 -7.538 5.178 1.00 96.12 97 LEU A CA 1
ATOM 790 C C . LEU A 1 97 ? -9.827 -8.258 5.354 1.00 96.12 97 LEU A C 1
ATOM 792 O O . LEU A 1 97 ? -10.000 -9.365 4.857 1.00 96.12 97 LEU A O 1
ATOM 796 N N . ASP A 1 98 ? -10.766 -7.613 6.037 1.00 95.25 98 ASP A N 1
ATOM 797 C CA . ASP A 1 98 ? -12.112 -8.109 6.290 1.00 95.25 98 ASP A CA 1
ATOM 798 C C . ASP A 1 98 ? -13.059 -6.923 6.571 1.00 95.25 98 ASP A C 1
ATOM 800 O O . ASP A 1 98 ? -12.764 -5.773 6.239 1.00 95.25 98 ASP A O 1
ATOM 804 N N . SER A 1 99 ? -14.239 -7.199 7.123 1.00 92.88 99 SER A N 1
ATOM 805 C CA . SER A 1 99 ? -15.276 -6.199 7.399 1.00 92.88 99 SER A CA 1
ATOM 806 C C . SER A 1 99 ? -15.019 -5.343 8.648 1.00 92.88 99 SER A C 1
ATOM 808 O O . SER A 1 99 ? -15.759 -4.388 8.879 1.00 92.88 99 SER A O 1
ATOM 810 N N . THR A 1 100 ? -13.992 -5.642 9.447 1.00 92.38 100 THR A N 1
ATOM 811 C CA . THR A 1 100 ? -13.630 -4.880 10.658 1.00 92.38 100 THR A CA 1
ATOM 812 C C . THR A 1 100 ? -12.150 -4.507 10.719 1.00 92.38 100 THR A C 1
ATOM 814 O O . THR A 1 100 ? -11.745 -3.731 11.584 1.00 92.38 100 THR A O 1
ATOM 817 N N . THR A 1 101 ? -11.342 -5.012 9.793 1.00 94.44 101 THR A N 1
ATOM 818 C CA . THR A 1 101 ? -9.891 -4.865 9.785 1.00 94.44 101 THR A CA 1
ATOM 819 C C . THR A 1 101 ? -9.428 -4.299 8.452 1.00 94.44 101 THR A C 1
ATOM 821 O O . THR A 1 101 ? -9.707 -4.849 7.384 1.00 94.44 101 THR A O 1
ATOM 824 N N . LEU A 1 102 ? -8.650 -3.223 8.517 1.00 95.56 102 LEU A N 1
ATOM 825 C CA . LEU A 1 102 ? -8.005 -2.603 7.367 1.00 95.56 102 LEU A CA 1
ATOM 826 C C . LEU A 1 102 ? -6.510 -2.421 7.618 1.00 95.56 102 LEU A C 1
ATOM 828 O O . LEU A 1 102 ? -6.029 -2.528 8.740 1.00 95.56 102 LEU A O 1
ATOM 832 N N . VAL A 1 103 ? -5.764 -2.163 6.557 1.00 96.75 103 VAL A N 1
ATOM 833 C CA . VAL A 1 103 ? -4.340 -1.870 6.594 1.00 96.75 103 VAL A CA 1
ATOM 834 C C . VAL A 1 103 ? -4.103 -0.523 5.940 1.00 96.75 103 VAL A C 1
ATOM 836 O O . VAL A 1 103 ? -4.648 -0.230 4.873 1.00 96.75 103 VAL A O 1
ATOM 839 N N . ILE A 1 104 ? -3.269 0.285 6.585 1.00 95.38 104 ILE A N 1
ATOM 840 C CA . ILE A 1 104 ? -2.753 1.535 6.045 1.00 95.38 104 ILE A CA 1
ATOM 841 C C . ILE A 1 104 ? -1.289 1.347 5.668 1.00 95.38 104 ILE A C 1
ATOM 843 O O . ILE A 1 104 ? -0.505 0.799 6.443 1.00 95.38 104 ILE A O 1
ATOM 847 N N . LEU A 1 105 ? -0.927 1.846 4.490 1.00 95.50 105 LEU A N 1
ATOM 848 C CA . LEU A 1 105 ? 0.455 2.066 4.101 1.00 95.50 105 LEU A CA 1
ATOM 849 C C . LEU A 1 105 ? 0.780 3.551 4.202 1.00 95.50 105 LEU A C 1
ATOM 851 O O . LEU A 1 105 ? 0.156 4.365 3.517 1.00 95.50 105 LEU A O 1
ATOM 855 N N . ASP A 1 106 ? 1.775 3.892 5.011 1.00 93.88 106 ASP A N 1
ATOM 856 C CA . ASP A 1 106 ? 2.336 5.238 5.087 1.00 93.88 106 ASP A CA 1
ATOM 857 C C . ASP A 1 106 ? 3.833 5.234 4.795 1.00 93.88 106 ASP A C 1
ATOM 859 O O . ASP A 1 106 ? 4.528 4.242 5.009 1.00 93.88 106 ASP A O 1
ATOM 863 N N . TYR A 1 107 ? 4.325 6.348 4.265 1.00 92.31 107 TYR A N 1
ATOM 864 C CA . TYR A 1 107 ? 5.729 6.520 3.928 1.00 92.31 107 TYR A CA 1
ATOM 865 C C . TYR A 1 107 ? 6.305 7.735 4.642 1.00 92.31 107 TYR A C 1
ATOM 867 O O . TYR A 1 107 ? 5.767 8.840 4.528 1.00 92.31 107 TYR A O 1
ATOM 875 N N . ASN A 1 108 ? 7.415 7.518 5.347 1.00 89.88 108 ASN A N 1
ATOM 876 C CA . ASN A 1 108 ? 8.245 8.562 5.917 1.00 89.88 108 ASN A CA 1
ATOM 877 C C . ASN A 1 108 ? 9.465 8.799 5.015 1.00 89.88 108 ASN A C 1
ATOM 879 O O . ASN A 1 108 ? 10.407 8.004 4.961 1.00 89.88 108 ASN A O 1
ATOM 883 N N . SER A 1 109 ? 9.438 9.909 4.290 1.00 85.44 109 SER A N 1
ATOM 884 C CA . SER A 1 109 ? 10.469 10.321 3.343 1.00 85.44 109 SER A CA 1
ATOM 885 C C . SER A 1 109 ? 11.769 10.760 4.010 1.00 85.44 109 SER A C 1
ATOM 887 O O . SER A 1 109 ? 12.829 10.622 3.392 1.00 85.44 109 SER A O 1
ATOM 889 N N . SER A 1 110 ? 11.706 11.245 5.250 1.00 83.50 110 SER A N 1
ATOM 890 C CA . SER A 1 110 ? 12.871 11.675 6.029 1.00 83.50 110 SER A CA 1
ATOM 891 C C . SER A 1 110 ? 13.654 10.469 6.553 1.00 83.50 110 SER A C 1
ATOM 893 O O . SER A 1 110 ? 14.871 10.394 6.404 1.00 83.50 110 SER A O 1
ATOM 895 N N . GLN A 1 111 ? 12.945 9.478 7.094 1.00 86.31 111 GLN A N 1
ATOM 896 C CA . GLN A 1 111 ? 13.512 8.235 7.627 1.00 86.31 111 GLN A CA 1
ATOM 897 C C . GLN A 1 111 ? 13.722 7.156 6.552 1.00 86.31 111 GLN A C 1
ATOM 899 O O . GLN A 1 111 ? 14.383 6.155 6.818 1.00 86.31 111 GLN A O 1
ATOM 904 N N . LYS A 1 112 ? 13.179 7.345 5.339 1.00 87.94 112 LYS A N 1
ATOM 905 C CA . LYS A 1 112 ? 13.166 6.343 4.255 1.00 87.94 112 LYS A CA 1
ATOM 906 C C . LYS A 1 112 ? 12.505 5.034 4.690 1.00 87.94 112 LYS A C 1
ATOM 908 O O . LYS A 1 112 ? 13.021 3.943 4.430 1.00 87.94 112 LYS A O 1
ATOM 913 N N . THR A 1 113 ? 11.366 5.151 5.367 1.00 90.88 113 THR A N 1
ATOM 914 C CA . THR A 1 113 ? 10.626 4.012 5.912 1.00 90.88 113 THR A CA 1
ATOM 915 C C . THR A 1 113 ? 9.210 3.943 5.360 1.00 90.88 113 THR A C 1
ATOM 917 O O . THR A 1 113 ? 8.468 4.921 5.369 1.00 90.88 113 THR A O 1
ATOM 920 N N . LEU A 1 114 ? 8.828 2.766 4.876 1.00 93.81 114 LEU A N 1
ATOM 921 C CA . LEU A 1 114 ? 7.458 2.404 4.539 1.00 93.81 114 LEU A CA 1
ATOM 922 C C . LEU A 1 114 ? 6.884 1.613 5.712 1.00 93.81 114 LEU A C 1
ATOM 924 O O . LEU A 1 114 ? 7.478 0.622 6.133 1.00 93.81 114 LEU A O 1
ATOM 928 N N . ARG A 1 115 ? 5.723 2.009 6.221 1.00 93.38 115 ARG A N 1
ATOM 929 C CA . ARG A 1 115 ? 5.040 1.296 7.298 1.00 93.38 115 ARG A CA 1
ATOM 930 C C . ARG A 1 115 ? 3.761 0.653 6.795 1.00 93.38 115 ARG A C 1
ATOM 932 O O . ARG A 1 115 ? 3.032 1.228 5.995 1.00 93.38 115 ARG A O 1
ATOM 939 N N . GLN A 1 116 ? 3.502 -0.546 7.296 1.00 94.88 116 GLN A N 1
ATOM 940 C CA . GLN A 1 116 ? 2.275 -1.299 7.088 1.00 94.88 116 GLN A CA 1
ATOM 941 C C . GLN A 1 116 ? 1.565 -1.444 8.430 1.00 94.88 116 GLN A C 1
ATOM 943 O O . GLN A 1 116 ? 1.987 -2.226 9.285 1.00 94.88 116 GLN A O 1
ATOM 948 N N . ARG A 1 117 ? 0.507 -0.659 8.623 1.00 93.50 117 ARG A N 1
ATOM 949 C CA . ARG A 1 117 ? -0.217 -0.516 9.889 1.00 93.50 117 ARG A CA 1
ATOM 950 C C . ARG A 1 117 ? -1.516 -1.292 9.840 1.00 93.50 117 ARG A C 1
ATOM 952 O O . ARG A 1 117 ? -2.331 -1.045 8.956 1.00 93.50 117 ARG A O 1
ATOM 959 N N . LEU A 1 118 ? -1.724 -2.200 10.786 1.00 93.81 118 LEU A N 1
ATOM 960 C CA . LEU A 1 118 ? -3.021 -2.843 10.955 1.00 93.81 118 LEU A CA 1
ATOM 961 C C . LEU A 1 118 ? -3.941 -1.866 11.683 1.00 93.81 118 LEU A C 1
ATOM 963 O O . LEU A 1 118 ? -3.541 -1.316 12.698 1.00 93.81 118 LEU A O 1
ATOM 967 N N . LEU A 1 119 ? -5.165 -1.682 11.209 1.00 93.81 119 LEU A N 1
ATOM 968 C CA . LEU A 1 119 ? -6.228 -0.991 11.924 1.00 93.81 119 LEU A CA 1
ATOM 969 C C . LEU A 1 119 ? -7.384 -1.943 12.160 1.00 93.81 119 LEU A C 1
ATOM 971 O O . LEU A 1 119 ? -7.825 -2.651 11.257 1.00 93.81 119 LEU A O 1
ATOM 975 N N . GLN A 1 120 ? -7.911 -1.899 13.372 1.00 92.25 120 GLN A N 1
ATOM 976 C CA . GLN A 1 120 ? -9.067 -2.679 13.771 1.00 92.25 120 GLN A CA 1
ATOM 977 C C . GLN A 1 120 ? -10.165 -1.738 14.252 1.00 92.25 120 GLN A C 1
ATOM 979 O O . GLN A 1 120 ? -9.932 -0.867 15.093 1.00 92.25 120 GLN A O 1
ATOM 984 N N . VAL A 1 121 ? -11.359 -1.912 13.694 1.00 89.75 121 VAL A N 1
ATOM 985 C CA . VAL A 1 121 ? -12.575 -1.204 14.086 1.00 89.75 121 VAL A CA 1
ATOM 986 C C . VAL A 1 121 ? -13.224 -1.959 15.235 1.00 89.75 121 VAL A C 1
ATOM 988 O O . VAL A 1 121 ? -13.527 -3.145 15.117 1.00 89.75 121 VAL A O 1
ATOM 991 N N . PHE A 1 122 ? -13.468 -1.256 16.337 1.00 80.25 122 PHE A N 1
ATOM 992 C CA . PHE A 1 122 ? -14.143 -1.804 17.504 1.00 80.25 122 PHE A CA 1
ATOM 993 C C . PHE A 1 122 ? -15.445 -1.066 17.776 1.00 80.25 122 PHE A C 1
ATOM 995 O O . PHE A 1 122 ? -15.476 0.163 17.876 1.00 80.25 122 PHE A O 1
ATOM 1002 N N . THR A 1 123 ? -16.499 -1.843 18.008 1.00 67.38 123 THR A N 1
ATOM 1003 C CA . THR A 1 123 ? -17.775 -1.350 18.522 1.00 67.38 123 THR A CA 1
ATOM 1004 C C . THR A 1 123 ? -17.786 -1.519 20.040 1.00 67.38 123 THR A C 1
ATOM 1006 O O . THR A 1 123 ? -17.822 -2.638 20.554 1.00 67.38 123 THR A O 1
ATOM 1009 N N . ARG A 1 124 ? -17.721 -0.416 20.799 1.00 57.53 124 ARG A N 1
ATOM 1010 C CA . ARG A 1 124 ? -17.839 -0.477 22.265 1.00 57.53 124 ARG A CA 1
ATOM 1011 C C . ARG A 1 124 ? -19.309 -0.601 22.666 1.00 57.53 124 ARG A C 1
ATOM 1013 O O . ARG A 1 124 ? -20.073 0.350 22.519 1.00 57.53 124 ARG A O 1
ATOM 1020 N N . LEU A 1 125 ? -19.665 -1.738 23.264 1.00 52.50 125 LEU A N 1
ATOM 1021 C CA . LEU A 1 125 ? -21.023 -2.046 23.742 1.00 52.50 125 LEU A CA 1
ATOM 1022 C C . LEU A 1 125 ? -21.561 -1.068 24.806 1.00 52.50 125 LEU A C 1
ATOM 1024 O O . LEU A 1 125 ? -22.768 -0.974 24.979 1.00 52.50 125 LEU A O 1
ATOM 1028 N N . ILE A 1 126 ? -20.695 -0.336 25.516 1.00 50.50 126 ILE A N 1
ATOM 1029 C CA . ILE A 1 126 ? -21.098 0.440 26.705 1.00 50.50 126 ILE A CA 1
ATOM 1030 C C . ILE A 1 126 ? -21.393 1.919 26.382 1.00 50.50 126 ILE A C 1
ATOM 1032 O O . ILE A 1 126 ? -22.141 2.564 27.110 1.00 50.50 126 ILE A O 1
ATOM 1036 N N . HIS A 1 127 ? -20.866 2.468 25.279 1.00 46.09 127 HIS A N 1
ATOM 1037 C CA . HIS A 1 127 ? -20.987 3.908 24.983 1.00 46.09 127 HIS A CA 1
ATOM 1038 C C . HIS A 1 127 ? -21.343 4.258 23.532 1.00 46.09 127 HIS A C 1
ATOM 1040 O O . HIS A 1 127 ? -21.288 5.434 23.171 1.00 46.09 127 HIS A O 1
ATOM 1046 N N . SER A 1 128 ? -21.726 3.285 22.692 1.00 55.66 128 SER A N 1
ATOM 1047 C CA . SER A 1 128 ? -22.150 3.506 21.290 1.00 55.66 128 SER A CA 1
ATOM 1048 C C . SER A 1 128 ? -21.177 4.339 20.435 1.00 55.66 128 SER A C 1
ATOM 1050 O O . SER A 1 128 ? -21.548 4.858 19.387 1.00 55.66 128 SER A O 1
ATOM 1052 N N . SER A 1 129 ? -19.922 4.477 20.867 1.00 63.75 129 SER A N 1
ATOM 1053 C CA . SER A 1 129 ? -18.865 5.119 20.103 1.00 63.75 129 SER A CA 1
ATOM 1054 C C . SER A 1 129 ? -17.983 4.035 19.506 1.00 63.75 129 SER A C 1
ATOM 1056 O O . SER A 1 129 ? -17.335 3.256 20.209 1.00 63.75 129 SER A O 1
ATOM 1058 N N . GLU A 1 130 ? -18.002 3.954 18.182 1.00 73.62 130 GLU A N 1
ATOM 1059 C CA . GLU A 1 130 ? -17.035 3.153 17.453 1.00 73.62 130 GLU A CA 1
ATOM 1060 C C . GLU A 1 130 ? -15.717 3.913 17.355 1.00 73.62 130 GLU A C 1
ATOM 1062 O O . GLU A 1 130 ? -15.673 5.114 17.071 1.00 73.62 130 GLU A O 1
ATOM 1067 N N . SER A 1 131 ? -14.628 3.190 17.577 1.00 81.31 131 SER A N 1
ATOM 1068 C CA . SER A 1 131 ? -13.273 3.706 17.418 1.00 81.31 131 SER A CA 1
ATOM 1069 C C . SER A 1 131 ? -12.439 2.692 16.659 1.00 81.31 131 SER A C 1
ATOM 1071 O O . SER A 1 131 ? -12.594 1.486 16.859 1.00 81.31 131 SER A O 1
ATOM 1073 N N . ALA A 1 132 ? -11.520 3.184 15.841 1.00 85.69 132 ALA A N 1
ATOM 1074 C CA . ALA A 1 132 ? -10.498 2.366 15.220 1.00 85.69 132 ALA A CA 1
ATOM 1075 C C . ALA A 1 132 ? -9.151 2.659 15.878 1.00 85.69 132 ALA A C 1
ATOM 1077 O O . ALA A 1 132 ? -8.814 3.820 16.127 1.00 85.69 132 ALA A O 1
ATOM 1078 N N . PHE A 1 133 ? -8.382 1.610 16.149 1.00 85.50 133 PHE A N 1
ATOM 1079 C CA . PHE A 1 133 ? -7.021 1.746 16.657 1.00 85.50 133 PHE A CA 1
ATOM 1080 C C . PHE A 1 133 ? -6.059 0.838 15.902 1.00 85.50 133 PHE A C 1
ATOM 1082 O O . PHE A 1 133 ? -6.464 -0.130 15.253 1.00 85.50 133 PHE A O 1
ATOM 1089 N N . SER A 1 134 ? -4.777 1.172 16.002 1.00 89.00 134 SER A N 1
ATOM 1090 C CA . SER A 1 134 ? -3.680 0.425 15.403 1.00 89.00 134 SER A CA 1
ATOM 1091 C C . SER A 1 134 ? -3.005 -0.458 16.458 1.00 89.00 134 SER A C 1
ATOM 1093 O O . SER A 1 134 ? -2.271 0.052 17.303 1.00 89.00 134 SER A O 1
ATOM 1095 N N . PRO A 1 135 ? -3.269 -1.781 16.491 1.00 86.38 135 PRO A N 1
ATOM 1096 C CA . PRO A 1 135 ? -2.609 -2.679 17.445 1.00 86.38 135 PRO A CA 1
ATOM 1097 C C . PRO A 1 135 ? -1.116 -2.878 17.157 1.00 86.38 135 PRO A C 1
ATOM 1099 O O . PRO A 1 135 ? -0.349 -3.205 18.069 1.00 86.38 135 PRO A O 1
ATOM 1102 N N . MET A 1 136 ? -0.718 -2.759 15.888 1.00 88.38 136 MET A N 1
ATOM 1103 C CA . MET A 1 136 ? 0.650 -2.980 15.440 1.00 88.38 136 MET A CA 1
ATOM 1104 C C . MET A 1 136 ? 0.916 -2.330 14.085 1.00 88.38 136 MET A C 1
ATOM 1106 O O . MET A 1 136 ? 0.018 -2.166 13.253 1.00 88.38 136 MET A O 1
ATOM 1110 N N . HIS A 1 137 ? 2.194 -2.097 13.816 1.00 89.00 137 HIS A N 1
ATOM 1111 C CA . HIS A 1 137 ? 2.676 -1.863 12.467 1.00 89.00 137 HIS A CA 1
ATOM 1112 C C . HIS A 1 137 ? 4.010 -2.555 12.212 1.00 89.00 137 HIS A C 1
ATOM 1114 O O . HIS A 1 137 ? 4.782 -2.798 13.141 1.00 89.00 137 HIS A O 1
ATOM 1120 N N . ARG A 1 138 ? 4.275 -2.851 10.937 1.00 88.62 138 ARG A N 1
ATOM 1121 C CA . ARG A 1 138 ? 5.595 -3.253 10.444 1.00 88.62 138 ARG A CA 1
ATOM 1122 C C . ARG A 1 138 ? 6.270 -2.083 9.760 1.00 88.62 138 ARG A C 1
ATOM 1124 O O . ARG A 1 138 ? 5.631 -1.404 8.962 1.00 88.62 138 ARG A O 1
ATOM 1131 N N . CYS A 1 139 ? 7.543 -1.872 10.055 1.00 89.00 139 CYS A N 1
ATOM 1132 C CA . CYS A 1 139 ? 8.362 -0.840 9.435 1.00 89.00 139 CYS A CA 1
ATOM 1133 C C . CYS A 1 139 ? 9.381 -1.471 8.485 1.00 89.00 139 CYS A C 1
ATOM 1135 O O . CYS A 1 139 ? 10.085 -2.395 8.886 1.00 89.00 139 CYS A O 1
ATOM 1137 N N . TYR A 1 140 ? 9.461 -0.959 7.257 1.00 90.00 140 TYR A N 1
ATOM 1138 C CA . TYR A 1 140 ? 10.341 -1.440 6.198 1.00 90.00 140 TYR A CA 1
ATOM 1139 C C . TYR A 1 140 ? 11.218 -0.321 5.652 1.00 90.00 140 TYR A C 1
ATOM 1141 O O . TYR A 1 140 ? 10.745 0.791 5.419 1.00 90.00 140 TYR A O 1
ATOM 1149 N N . ARG A 1 141 ? 12.490 -0.612 5.367 1.00 90.50 141 ARG A N 1
ATOM 1150 C CA . ARG A 1 141 ? 13.357 0.336 4.654 1.00 90.50 141 ARG A CA 1
ATOM 1151 C C . ARG A 1 141 ? 12.911 0.444 3.196 1.00 90.50 141 ARG A C 1
ATOM 1153 O O . ARG A 1 141 ? 12.902 -0.548 2.476 1.00 90.50 141 ARG A O 1
ATOM 1160 N N . TYR A 1 142 ? 12.580 1.654 2.760 1.00 91.44 142 TYR A N 1
ATOM 1161 C CA . TYR A 1 142 ? 12.092 1.932 1.413 1.00 91.44 142 TYR A CA 1
ATOM 1162 C C . TYR A 1 142 ? 12.642 3.277 0.938 1.00 91.44 142 TYR A C 1
ATOM 1164 O O . TYR A 1 142 ? 12.259 4.332 1.428 1.00 91.44 142 TYR A O 1
ATOM 1172 N N . THR A 1 143 ? 13.600 3.268 0.016 1.00 90.00 143 THR A N 1
ATOM 1173 C CA . THR A 1 143 ? 14.363 4.470 -0.346 1.00 90.00 143 THR A CA 1
ATOM 1174 C C . THR A 1 143 ? 13.878 5.057 -1.664 1.00 90.00 143 THR A C 1
ATOM 1176 O O . THR A 1 143 ? 14.405 4.740 -2.723 1.00 90.00 143 THR A O 1
ATOM 1179 N N . THR A 1 144 ? 12.889 5.948 -1.607 1.00 89.19 144 THR A N 1
ATOM 1180 C CA . THR A 1 144 ? 12.441 6.707 -2.784 1.00 89.19 144 THR A CA 1
ATOM 1181 C C . THR A 1 144 ? 12.411 8.213 -2.526 1.00 89.19 144 THR A C 1
ATOM 1183 O O . THR A 1 144 ? 12.117 8.682 -1.419 1.00 89.19 144 THR A O 1
ATOM 1186 N N . SER A 1 145 ? 12.718 8.979 -3.570 1.00 84.25 145 SER A N 1
ATOM 1187 C CA . SER A 1 145 ? 12.465 10.421 -3.667 1.00 84.25 145 SER A CA 1
ATOM 1188 C C . SER A 1 145 ? 11.181 10.751 -4.444 1.00 84.25 145 SER A C 1
ATOM 1190 O O . SER A 1 145 ? 10.750 11.898 -4.455 1.00 84.25 145 SER A O 1
ATOM 1192 N N . GLN A 1 146 ? 10.549 9.757 -5.075 1.00 81.88 146 GLN A N 1
ATOM 1193 C CA . GLN A 1 146 ? 9.391 9.899 -5.962 1.00 81.88 146 GLN A CA 1
ATOM 1194 C C . GLN A 1 146 ? 8.095 9.507 -5.236 1.00 81.88 146 GLN A C 1
ATOM 1196 O O . GLN A 1 146 ? 7.405 8.563 -5.619 1.00 81.88 146 GLN A O 1
ATOM 1201 N N . THR A 1 147 ? 7.761 10.224 -4.161 1.00 78.94 147 THR A N 1
ATOM 1202 C CA . THR A 1 147 ? 6.651 9.872 -3.251 1.00 78.94 147 THR A CA 1
ATOM 1203 C C . THR A 1 147 ? 5.284 9.818 -3.934 1.00 78.94 147 THR A C 1
ATOM 1205 O O . THR A 1 147 ? 4.485 8.931 -3.646 1.00 78.94 147 THR A O 1
ATOM 1208 N N . SER A 1 148 ? 5.032 10.705 -4.899 1.00 75.62 148 SER A N 1
ATOM 1209 C CA . SER A 1 148 ? 3.807 10.732 -5.710 1.00 75.62 148 SER A CA 1
ATOM 1210 C C . SER A 1 148 ? 3.661 9.537 -6.665 1.00 75.62 148 SER A C 1
ATOM 1212 O O . SER A 1 148 ? 2.561 9.264 -7.150 1.00 75.62 148 SER A O 1
ATOM 1214 N N . TYR A 1 149 ? 4.749 8.804 -6.917 1.00 81.31 149 TYR A N 1
ATOM 1215 C CA . TYR A 1 149 ? 4.797 7.661 -7.828 1.00 81.31 149 TYR A CA 1
ATOM 1216 C C . TYR A 1 149 ? 4.879 6.316 -7.107 1.00 81.31 149 TYR A C 1
ATOM 1218 O O . TYR A 1 149 ? 5.086 5.295 -7.760 1.00 81.31 149 TYR A O 1
ATOM 1226 N N . ILE A 1 150 ? 4.695 6.284 -5.785 1.00 89.25 150 ILE A N 1
ATOM 1227 C CA . ILE A 1 150 ? 4.548 5.016 -5.071 1.00 89.25 150 ILE A CA 1
ATOM 1228 C C . ILE A 1 150 ? 3.218 4.384 -5.488 1.00 89.25 150 ILE A C 1
ATOM 1230 O O . ILE A 1 150 ? 2.140 4.940 -5.264 1.00 89.25 150 ILE A O 1
ATOM 1234 N N . LYS A 1 151 ? 3.306 3.222 -6.132 1.00 91.50 151 LYS A N 1
ATOM 1235 C CA . LYS A 1 151 ? 2.173 2.414 -6.578 1.00 91.50 151 LYS A CA 1
ATOM 1236 C C . LYS A 1 151 ? 2.081 1.149 -5.747 1.00 91.50 151 LYS A C 1
ATOM 1238 O O . LYS A 1 151 ? 3.088 0.619 -5.288 1.00 91.50 151 LYS A O 1
ATOM 1243 N N . VAL A 1 152 ? 0.856 0.673 -5.568 1.00 93.38 152 VAL A N 1
ATOM 1244 C CA . VAL A 1 152 ? 0.563 -0.512 -4.766 1.00 93.38 152 VAL A CA 1
ATOM 1245 C C . VAL A 1 152 ? -0.300 -1.461 -5.580 1.00 93.38 152 VAL A C 1
ATOM 1247 O O . VAL A 1 152 ? -1.272 -1.025 -6.193 1.00 93.38 152 VAL A O 1
ATOM 1250 N N . ALA A 1 153 ? 0.062 -2.740 -5.570 1.00 94.25 153 ALA A N 1
ATOM 1251 C CA . ALA A 1 153 ? -0.765 -3.837 -6.052 1.00 94.25 153 ALA A CA 1
ATOM 1252 C C . ALA A 1 153 ? -1.159 -4.720 -4.879 1.00 94.25 153 ALA A C 1
ATOM 1254 O O . ALA A 1 153 ? -0.319 -5.034 -4.032 1.00 94.25 153 ALA A O 1
ATOM 1255 N N . LEU A 1 154 ? -2.410 -5.171 -4.867 1.00 94.56 154 LEU A N 1
ATOM 1256 C CA . LEU A 1 154 ? -2.894 -6.132 -3.888 1.00 94.56 154 LEU A CA 1
ATOM 1257 C C . LEU A 1 154 ? -3.313 -7.420 -4.558 1.00 94.56 154 LEU A C 1
ATOM 1259 O O . LEU A 1 154 ? -4.087 -7.409 -5.513 1.00 94.56 154 LEU A O 1
ATOM 1263 N N . GLY A 1 155 ? -2.772 -8.509 -4.033 1.00 92.56 155 GLY A N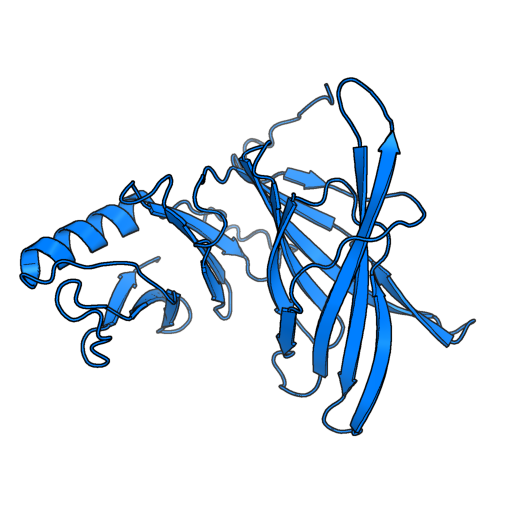 1
ATOM 1264 C CA . GLY A 1 155 ? -3.143 -9.866 -4.381 1.00 92.56 155 GLY A CA 1
ATOM 1265 C C . GLY A 1 155 ? -3.992 -10.489 -3.283 1.00 92.56 155 GLY A C 1
ATOM 1266 O O . GLY A 1 155 ? -4.514 -9.804 -2.389 1.00 92.56 155 GLY A O 1
ATOM 1267 N N . ASP A 1 156 ? -4.086 -11.809 -3.307 1.00 90.69 156 ASP A N 1
ATOM 1268 C CA . ASP A 1 156 ? -4.755 -12.581 -2.260 1.00 90.69 156 ASP A CA 1
ATOM 1269 C C . ASP A 1 156 ? -3.873 -12.712 -1.014 1.00 90.69 156 ASP A C 1
ATOM 1271 O O . ASP A 1 156 ? -4.351 -12.572 0.114 1.00 90.69 156 ASP A O 1
ATOM 1275 N N . ARG A 1 157 ? -2.567 -12.901 -1.217 1.00 89.44 157 ARG A N 1
ATOM 1276 C CA . ARG A 1 157 ? -1.553 -13.175 -0.187 1.00 89.44 157 ARG A CA 1
ATOM 1277 C C . ARG A 1 157 ? -0.548 -12.047 -0.022 1.00 89.44 157 ARG A C 1
ATOM 1279 O O . ARG A 1 157 ? -0.010 -11.887 1.074 1.00 89.44 157 ARG A O 1
ATOM 1286 N N . TYR A 1 158 ? -0.304 -11.264 -1.071 1.00 91.81 158 TYR A N 1
ATOM 1287 C CA . TYR A 1 158 ? 0.748 -10.249 -1.078 1.00 91.81 158 TYR A CA 1
ATOM 1288 C C . TYR A 1 158 ? 0.238 -8.833 -1.323 1.00 91.81 158 TYR A C 1
ATOM 1290 O O . TYR A 1 158 ? -0.815 -8.597 -1.915 1.00 91.81 158 TYR A O 1
ATOM 1298 N N . CYS A 1 159 ? 1.050 -7.886 -0.873 1.00 94.06 159 CYS A N 1
ATOM 1299 C CA . CYS A 1 159 ? 0.972 -6.476 -1.201 1.00 94.06 159 CYS A CA 1
ATOM 1300 C C . CYS A 1 159 ? 2.316 -6.078 -1.816 1.00 94.06 159 CYS A C 1
ATOM 1302 O O . CYS A 1 159 ? 3.339 -6.151 -1.139 1.00 94.06 159 CYS A O 1
ATOM 1304 N N . ALA A 1 160 ? 2.337 -5.699 -3.093 1.00 94.25 160 ALA A N 1
ATOM 1305 C CA . ALA A 1 160 ? 3.541 -5.167 -3.722 1.00 94.25 160 ALA A CA 1
ATOM 1306 C C . ALA A 1 160 ? 3.502 -3.643 -3.680 1.00 94.25 160 ALA A C 1
ATOM 1308 O O . ALA A 1 160 ? 2.530 -3.033 -4.122 1.00 94.25 160 ALA A O 1
ATOM 1309 N N . VAL A 1 161 ? 4.575 -3.033 -3.188 1.00 94.56 161 VAL A N 1
ATOM 1310 C CA . VAL A 1 161 ? 4.796 -1.587 -3.239 1.00 94.56 161 VAL A CA 1
ATOM 1311 C C . VAL A 1 161 ? 5.934 -1.335 -4.214 1.00 94.56 161 VAL A C 1
ATOM 1313 O O . VAL A 1 161 ? 6.985 -1.965 -4.110 1.00 94.56 161 VAL A O 1
ATOM 1316 N N . VAL A 1 162 ? 5.700 -0.476 -5.202 1.00 92.75 162 VAL A N 1
ATOM 1317 C CA . VAL A 1 162 ? 6.604 -0.244 -6.333 1.00 92.75 162 VAL A CA 1
ATOM 1318 C C . VAL A 1 162 ? 6.765 1.255 -6.549 1.00 92.75 162 VAL A C 1
ATOM 1320 O O . VAL A 1 162 ? 5.788 1.997 -6.625 1.00 92.75 162 VAL A O 1
ATOM 1323 N N . SER A 1 163 ? 8.002 1.712 -6.691 1.00 90.94 163 SER A N 1
ATOM 1324 C CA . SER A 1 163 ? 8.343 3.063 -7.136 1.00 90.94 163 SER A CA 1
ATOM 1325 C C . SER A 1 163 ? 9.708 3.048 -7.821 1.00 90.94 163 SER A C 1
ATOM 1327 O O . SER A 1 163 ? 10.303 1.992 -8.021 1.00 90.94 163 SER A O 1
ATOM 1329 N N . ARG A 1 164 ? 10.245 4.229 -8.129 1.00 86.81 164 ARG A N 1
ATOM 1330 C CA . ARG A 1 164 ? 11.656 4.405 -8.497 1.00 86.81 164 ARG A CA 1
ATOM 1331 C C . ARG A 1 164 ? 12.419 5.113 -7.390 1.00 86.81 164 ARG A C 1
ATOM 1333 O O . ARG A 1 164 ? 11.817 5.845 -6.604 1.00 86.81 164 ARG A O 1
ATOM 1340 N N . GLU A 1 165 ? 13.729 4.919 -7.320 1.00 86.44 165 GLU A N 1
ATOM 1341 C CA . GLU A 1 165 ? 14.582 5.639 -6.364 1.00 86.44 165 GLU A CA 1
ATOM 1342 C C . GLU A 1 165 ? 14.525 7.160 -6.610 1.00 86.44 165 GLU A C 1
ATOM 1344 O O . GLU A 1 165 ? 14.341 7.964 -5.690 1.00 86.44 165 GLU A O 1
ATOM 1349 N N . ARG A 1 166 ? 14.602 7.546 -7.886 1.00 83.50 166 ARG A N 1
ATOM 1350 C CA . ARG A 1 166 ? 14.514 8.912 -8.422 1.00 83.50 166 ARG A CA 1
ATOM 1351 C C . ARG A 1 166 ? 13.849 8.891 -9.797 1.00 83.50 166 ARG A C 1
ATOM 1353 O O . ARG A 1 166 ? 13.567 7.815 -10.320 1.00 83.50 166 ARG A O 1
ATOM 1360 N N . PHE A 1 167 ? 13.584 10.060 -10.377 1.00 78.75 167 PHE A N 1
ATOM 1361 C CA . PHE A 1 167 ? 13.082 10.138 -11.750 1.00 78.75 167 PHE A CA 1
ATOM 1362 C C . PHE A 1 167 ? 14.026 9.375 -12.693 1.00 78.75 167 PHE A C 1
ATOM 1364 O O . PHE A 1 167 ? 15.238 9.559 -12.610 1.00 78.75 167 PHE A O 1
ATOM 1371 N N . GLU A 1 168 ? 13.472 8.463 -13.497 1.00 76.06 168 GLU A N 1
ATOM 1372 C CA . GLU A 1 168 ? 14.210 7.539 -14.381 1.00 76.06 168 GLU A CA 1
ATOM 1373 C C . GLU A 1 168 ? 15.261 6.625 -13.702 1.00 76.06 168 GLU A C 1
ATOM 1375 O O . GLU A 1 168 ? 15.940 5.872 -14.389 1.00 76.06 168 GLU A O 1
ATOM 1380 N N . GLY A 1 169 ? 15.363 6.603 -12.366 1.00 83.12 169 GLY A N 1
ATOM 1381 C CA . GLY A 1 169 ? 16.264 5.703 -11.629 1.00 83.12 169 GLY A CA 1
ATOM 1382 C C . GLY A 1 169 ? 15.726 4.277 -11.479 1.00 83.12 169 GLY A C 1
ATOM 1383 O O . GLY A 1 169 ? 14.603 3.991 -11.903 1.00 83.12 169 GLY A O 1
ATOM 1384 N N . ASP A 1 170 ? 16.504 3.410 -10.829 1.00 87.88 170 ASP A N 1
ATOM 1385 C CA . ASP A 1 170 ? 16.154 2.001 -10.617 1.00 87.88 170 ASP A CA 1
ATOM 1386 C C . ASP A 1 170 ? 14.830 1.827 -9.868 1.00 87.88 170 ASP A C 1
ATOM 1388 O O . ASP A 1 170 ? 14.412 2.677 -9.064 1.00 87.88 170 ASP A O 1
ATOM 1392 N N . PHE A 1 171 ? 14.167 0.697 -10.119 1.00 88.69 171 PHE A N 1
ATOM 1393 C CA . PHE A 1 171 ? 12.990 0.322 -9.357 1.00 88.69 171 PHE A CA 1
ATOM 1394 C C . PHE A 1 171 ? 13.358 -0.026 -7.921 1.00 88.69 171 PHE A C 1
ATOM 1396 O O . PHE A 1 171 ? 14.284 -0.780 -7.632 1.00 88.69 171 PHE A O 1
ATOM 1403 N N . ILE A 1 172 ? 12.544 0.496 -7.013 1.00 90.12 172 ILE A N 1
ATOM 1404 C CA . ILE A 1 172 ? 12.521 0.113 -5.611 1.00 90.12 172 ILE A CA 1
ATOM 1405 C C . ILE A 1 172 ? 11.184 -0.567 -5.400 1.00 90.12 172 ILE A C 1
ATOM 1407 O O . ILE A 1 172 ? 10.134 0.039 -5.629 1.00 90.12 172 ILE A O 1
ATOM 1411 N N . SER A 1 173 ? 11.215 -1.836 -5.004 1.00 91.12 173 SER A N 1
ATOM 1412 C CA . SER A 1 173 ? 9.990 -2.581 -4.773 1.00 91.12 173 SER A CA 1
ATOM 1413 C C . SER A 1 173 ? 10.114 -3.568 -3.631 1.00 91.12 173 SER A C 1
ATOM 1415 O O . SER A 1 173 ? 11.108 -4.282 -3.514 1.00 91.12 173 SER A O 1
ATOM 1417 N N . LEU A 1 174 ? 9.071 -3.602 -2.805 1.00 91.94 174 LEU A N 1
ATOM 1418 C CA . LEU A 1 174 ? 8.908 -4.563 -1.729 1.00 91.94 174 LEU A CA 1
ATOM 1419 C C . LEU A 1 174 ? 7.638 -5.371 -1.954 1.00 91.94 174 LEU A C 1
ATOM 1421 O O . LEU A 1 174 ? 6.553 -4.806 -2.104 1.00 91.94 174 LEU A O 1
ATOM 1425 N N . LEU A 1 175 ? 7.777 -6.689 -1.907 1.00 91.88 175 LEU A N 1
ATOM 1426 C CA . LEU A 1 175 ? 6.669 -7.614 -1.749 1.00 91.88 175 LEU A CA 1
ATOM 1427 C C . LEU A 1 175 ? 6.482 -7.886 -0.254 1.00 91.88 175 LEU A C 1
ATOM 1429 O O . LEU A 1 175 ? 7.382 -8.403 0.405 1.00 91.88 175 LEU A O 1
ATOM 1433 N N . LEU A 1 176 ? 5.324 -7.506 0.27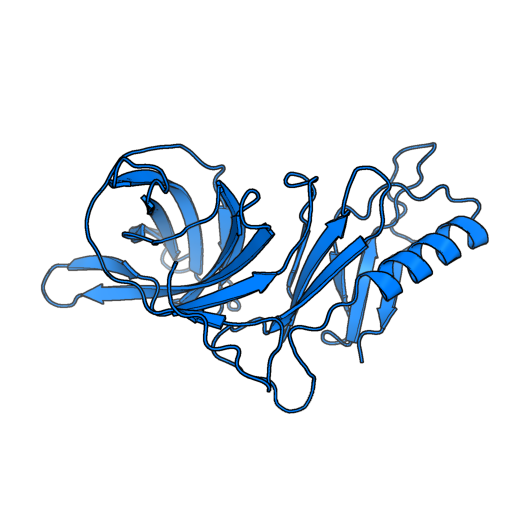6 1.00 92.00 176 LEU A N 1
ATOM 1434 C CA . LEU A 1 176 ? 4.928 -7.592 1.682 1.00 92.00 176 LEU A CA 1
ATOM 1435 C C . LEU A 1 176 ? 3.822 -8.647 1.848 1.00 92.00 176 LEU A C 1
ATOM 1437 O O . LEU A 1 176 ? 3.090 -8.912 0.886 1.00 92.00 176 LEU A O 1
ATOM 1441 N N . PRO A 1 177 ? 3.617 -9.229 3.046 1.00 91.75 177 PRO A N 1
ATOM 1442 C CA . PRO A 1 177 ? 2.439 -10.055 3.264 1.00 91.75 177 PRO A CA 1
ATOM 1443 C C . PRO A 1 177 ? 1.220 -9.127 3.257 1.00 91.75 177 PRO A C 1
ATOM 1445 O O . PRO A 1 177 ? 1.276 -8.027 3.806 1.00 91.75 177 PRO A O 1
ATOM 1448 N N . LYS A 1 178 ? 0.110 -9.532 2.634 1.00 93.12 178 LYS A N 1
ATOM 1449 C CA . LYS A 1 178 ? -1.115 -8.716 2.619 1.00 93.12 178 LYS A CA 1
ATOM 1450 C C . LYS A 1 178 ? -1.586 -8.430 4.043 1.00 93.12 178 LYS A C 1
ATOM 1452 O O . LYS A 1 178 ? -1.902 -7.287 4.364 1.00 93.12 178 LYS A O 1
ATOM 1457 N N . ASP A 1 179 ? -1.582 -9.448 4.897 1.00 92.75 179 ASP A N 1
ATOM 1458 C CA . ASP A 1 179 ? -1.853 -9.312 6.324 1.00 92.75 179 ASP A CA 1
ATOM 1459 C C . ASP A 1 179 ? -0.534 -9.144 7.106 1.00 92.75 179 ASP A C 1
ATOM 1461 O O . ASP A 1 179 ? 0.255 -10.093 7.164 1.00 92.75 179 ASP A O 1
ATOM 1465 N N . PRO A 1 180 ? -0.283 -7.985 7.748 1.00 89.56 180 PRO A N 1
ATOM 1466 C CA . PRO A 1 180 ? 0.937 -7.756 8.521 1.00 89.56 180 PRO A CA 1
ATOM 1467 C C . PRO A 1 180 ? 1.082 -8.702 9.722 1.00 89.56 180 PRO A C 1
ATOM 1469 O O . PRO A 1 180 ? 2.176 -8.840 10.265 1.00 89.56 180 PRO A O 1
ATOM 1472 N N . ARG A 1 181 ? 0.029 -9.394 10.164 1.00 87.25 181 ARG A N 1
ATOM 1473 C CA . ARG A 1 181 ? 0.137 -10.379 11.253 1.00 87.25 181 ARG A CA 1
ATOM 1474 C C . ARG A 1 181 ? 0.883 -11.637 10.816 1.00 87.25 181 ARG A C 1
ATOM 1476 O O . ARG A 1 181 ? 1.505 -12.291 11.648 1.00 87.25 181 ARG A O 1
ATOM 1483 N N . ILE A 1 182 ? 0.836 -11.969 9.529 1.00 83.38 182 ILE A N 1
ATOM 1484 C CA . ILE A 1 182 ? 1.403 -13.209 9.007 1.00 83.38 182 ILE A CA 1
ATOM 1485 C C . ILE A 1 182 ? 2.912 -13.043 8.811 1.00 83.38 182 ILE A C 1
ATOM 1487 O O . ILE A 1 182 ? 3.375 -12.160 8.092 1.00 83.38 182 ILE A O 1
ATOM 1491 N N . LEU A 1 183 ? 3.675 -13.943 9.428 1.00 67.81 183 LEU A N 1
ATOM 1492 C CA . LEU A 1 183 ? 5.073 -14.200 9.098 1.00 67.81 183 LEU A CA 1
ATOM 1493 C C . LEU A 1 183 ? 5.096 -15.441 8.208 1.00 67.81 183 LEU A C 1
ATOM 1495 O O . LEU A 1 183 ? 4.878 -16.554 8.683 1.00 67.81 183 LEU A O 1
ATOM 1499 N N . LEU A 1 184 ? 5.280 -15.252 6.903 1.00 62.56 184 LEU A N 1
ATOM 1500 C CA . LEU A 1 184 ? 5.390 -16.379 5.983 1.00 62.56 184 LEU A CA 1
ATOM 1501 C C . LEU A 1 184 ? 6.775 -17.004 6.158 1.00 62.56 184 LEU A C 1
ATOM 1503 O O . LEU A 1 184 ? 7.787 -16.371 5.883 1.00 62.56 184 LEU A O 1
ATOM 1507 N N . SER A 1 185 ? 6.815 -18.241 6.648 1.00 54.31 185 SER A N 1
ATOM 1508 C CA . SER A 1 185 ? 8.057 -18.990 6.867 1.00 54.31 185 SER A CA 1
ATOM 1509 C C . SER A 1 185 ? 8.634 -19.592 5.583 1.00 54.31 185 SER A C 1
ATOM 1511 O O . SER A 1 185 ? 9.810 -19.939 5.551 1.00 54.31 185 SER A O 1
ATOM 1513 N N . SER A 1 186 ? 7.824 -19.724 4.526 1.00 52.81 186 SER A N 1
ATOM 1514 C CA . SER A 1 186 ? 8.204 -20.381 3.269 1.00 52.81 186 SER A CA 1
ATOM 1515 C C . SER A 1 186 ? 8.780 -19.445 2.205 1.00 52.81 186 SER A C 1
ATOM 1517 O O . SER A 1 186 ? 9.415 -19.920 1.270 1.00 52.81 186 SER A O 1
ATOM 1519 N N . ILE A 1 187 ? 8.571 -18.132 2.326 1.00 55.19 187 ILE A N 1
ATOM 1520 C CA . ILE A 1 187 ? 9.132 -17.116 1.427 1.00 55.19 187 ILE A CA 1
ATOM 1521 C C . ILE A 1 187 ? 9.669 -16.005 2.327 1.00 55.19 187 ILE A C 1
ATOM 1523 O O . ILE A 1 187 ? 8.905 -15.538 3.176 1.00 55.19 187 ILE A O 1
ATOM 1527 N N . PRO A 1 188 ? 10.938 -15.575 2.179 1.00 61.78 188 PRO A N 1
ATOM 1528 C CA . PRO A 1 188 ? 11.524 -14.520 2.994 1.00 61.78 188 PRO A CA 1
ATOM 1529 C C . PRO A 1 188 ? 10.883 -13.189 2.609 1.00 61.78 188 PRO A C 1
ATOM 1531 O O . PRO A 1 188 ? 11.380 -12.433 1.782 1.00 61.78 188 PRO A O 1
ATOM 1534 N N . ILE A 1 189 ? 9.715 -12.944 3.183 1.00 63.66 189 ILE A N 1
ATOM 1535 C CA . ILE A 1 189 ? 8.986 -11.701 3.044 1.00 63.66 189 ILE A CA 1
ATOM 1536 C C . ILE A 1 189 ? 9.347 -10.834 4.258 1.00 63.66 189 ILE A C 1
ATOM 1538 O O . ILE A 1 189 ? 9.356 -11.330 5.390 1.00 63.66 189 ILE A O 1
ATOM 1542 N N . PRO A 1 190 ? 9.662 -9.546 4.055 1.00 63.75 190 PRO A N 1
ATOM 1543 C CA . PRO A 1 190 ? 9.565 -8.796 2.799 1.00 63.75 190 PRO A CA 1
ATOM 1544 C C . PRO A 1 190 ? 10.648 -9.175 1.772 1.00 63.75 190 PRO A C 1
ATOM 1546 O O . PRO A 1 190 ? 11.821 -9.293 2.121 1.00 63.75 190 PRO A O 1
ATOM 1549 N N . LEU A 1 191 ? 10.249 -9.332 0.506 1.00 81.50 191 LEU A N 1
ATOM 1550 C CA . LEU A 1 191 ? 11.159 -9.628 -0.605 1.00 81.50 191 LEU A CA 1
ATOM 1551 C C . LEU A 1 191 ? 11.401 -8.348 -1.411 1.00 81.50 191 LEU A C 1
ATOM 1553 O O . LEU A 1 191 ? 10.449 -7.719 -1.876 1.00 81.50 191 LEU A O 1
ATOM 1557 N N . ASN A 1 192 ? 12.665 -7.956 -1.576 1.00 85.44 192 ASN A N 1
ATOM 1558 C CA . ASN A 1 192 ? 13.029 -6.865 -2.475 1.00 85.44 192 ASN A CA 1
ATOM 1559 C C . ASN A 1 192 ? 13.120 -7.399 -3.909 1.00 85.44 192 ASN A C 1
ATOM 1561 O O . ASN A 1 192 ? 14.006 -8.196 -4.205 1.00 85.44 192 ASN A O 1
ATOM 1565 N N . ILE A 1 193 ? 12.215 -6.941 -4.775 1.00 87.44 193 ILE A N 1
ATOM 1566 C CA . ILE A 1 193 ? 12.140 -7.334 -6.193 1.00 87.44 193 ILE A CA 1
ATOM 1567 C C . ILE A 1 193 ? 12.558 -6.195 -7.139 1.00 87.44 193 ILE A C 1
ATOM 1569 O O . ILE A 1 193 ? 12.322 -6.252 -8.344 1.00 87.44 193 ILE A O 1
ATOM 1573 N N . GLY A 1 194 ? 13.159 -5.127 -6.601 1.00 89.44 194 GLY A N 1
ATOM 1574 C CA . GLY A 1 194 ? 13.507 -3.921 -7.357 1.00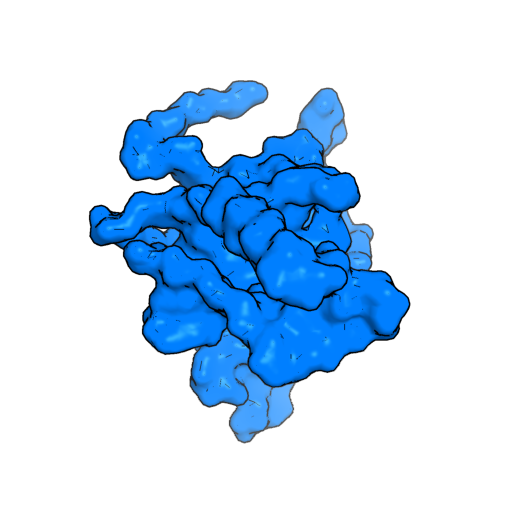 89.44 194 GLY A CA 1
ATOM 1575 C C . GLY A 1 194 ? 14.455 -4.190 -8.526 1.00 89.44 194 GLY A C 1
ATOM 1576 O O . GLY A 1 194 ? 14.170 -3.775 -9.644 1.00 89.44 194 GLY A O 1
ATOM 1577 N N . SER A 1 195 ? 15.526 -4.956 -8.300 1.00 89.75 195 SER A N 1
ATOM 1578 C CA . SER A 1 195 ? 16.491 -5.304 -9.354 1.00 89.75 195 SER A CA 1
ATOM 1579 C C . SER A 1 195 ? 15.858 -6.113 -10.488 1.00 89.75 195 SER A C 1
ATOM 1581 O O . SER A 1 195 ? 16.095 -5.814 -11.652 1.00 89.75 195 SER A O 1
ATOM 1583 N N . GLN A 1 196 ? 15.004 -7.084 -10.155 1.00 90.25 196 GLN A N 1
ATOM 1584 C CA . GLN A 1 196 ? 14.289 -7.916 -11.128 1.00 90.25 196 GLN A CA 1
ATOM 1585 C C . GLN A 1 196 ? 13.319 -7.080 -11.974 1.00 90.25 196 GLN A C 1
ATOM 1587 O O . GLN A 1 196 ? 13.196 -7.290 -13.179 1.00 90.25 196 GLN A O 1
ATOM 1592 N N . LEU A 1 197 ? 12.647 -6.100 -11.359 1.00 89.19 197 LEU A N 1
ATOM 1593 C CA . LEU A 1 197 ? 11.785 -5.165 -12.082 1.00 89.19 197 LEU A CA 1
ATOM 1594 C C . LEU A 1 197 ? 12.574 -4.215 -12.985 1.00 89.19 197 LEU A C 1
ATOM 1596 O O . LEU A 1 197 ? 12.106 -3.919 -14.084 1.00 89.19 197 LEU A O 1
ATOM 1600 N N . THR A 1 198 ? 13.750 -3.751 -12.552 1.00 88.69 198 THR A N 1
ATOM 1601 C CA . THR A 1 198 ? 14.660 -2.970 -13.403 1.00 88.69 198 THR A CA 1
ATOM 1602 C C . THR A 1 198 ? 15.109 -3.790 -14.607 1.00 88.69 198 THR A C 1
ATOM 1604 O O . THR A 1 198 ? 14.926 -3.344 -15.734 1.00 88.69 198 THR A O 1
ATOM 1607 N N . GLU A 1 199 ? 15.573 -5.023 -14.399 1.00 88.38 199 GLU A N 1
ATOM 1608 C CA . GLU A 1 199 ? 16.008 -5.902 -15.489 1.00 88.38 199 GLU A CA 1
ATOM 1609 C C . GLU A 1 199 ? 14.877 -6.187 -16.488 1.00 88.38 199 GLU A C 1
ATOM 1611 O O . GLU A 1 199 ? 15.055 -6.018 -17.695 1.00 88.38 199 GLU A O 1
ATOM 1616 N N . MET A 1 200 ? 13.686 -6.548 -15.998 1.00 86.56 200 MET A N 1
ATOM 1617 C CA . MET A 1 200 ? 12.512 -6.757 -16.849 1.00 86.56 200 MET A CA 1
ATOM 1618 C C . MET A 1 200 ? 12.174 -5.489 -17.648 1.00 86.56 200 MET A C 1
ATOM 1620 O O . MET A 1 200 ? 11.897 -5.563 -18.844 1.00 86.56 200 MET A O 1
ATOM 1624 N N . ASN A 1 201 ? 12.210 -4.314 -17.010 1.00 82.12 201 ASN A N 1
ATOM 1625 C CA . ASN A 1 201 ? 11.968 -3.037 -17.678 1.00 82.12 201 ASN A CA 1
ATOM 1626 C C . ASN A 1 201 ? 12.987 -2.750 -18.785 1.00 82.12 201 ASN A C 1
ATOM 1628 O O . ASN A 1 201 ? 12.605 -2.267 -19.853 1.00 82.12 201 ASN A O 1
ATOM 1632 N N . ASP A 1 202 ? 14.259 -3.035 -18.538 1.00 81.75 202 ASP A N 1
ATOM 1633 C CA . ASP A 1 202 ? 15.333 -2.788 -19.496 1.00 81.75 202 ASP A CA 1
ATOM 1634 C C . ASP A 1 202 ? 15.225 -3.736 -20.695 1.00 81.75 202 ASP A C 1
ATOM 1636 O O . ASP A 1 202 ? 15.313 -3.290 -21.841 1.00 81.75 202 ASP A O 1
ATOM 1640 N N . GLN A 1 203 ? 14.922 -5.016 -20.453 1.00 80.50 203 GLN A N 1
ATOM 1641 C CA . GLN A 1 203 ? 14.666 -6.003 -21.507 1.00 80.50 203 GLN A CA 1
ATOM 1642 C C . GLN A 1 203 ? 13.463 -5.618 -22.371 1.00 80.50 203 GLN A C 1
ATOM 1644 O O . GLN A 1 203 ? 13.545 -5.653 -23.597 1.00 80.50 203 GLN A O 1
ATOM 1649 N N . LEU A 1 204 ? 12.353 -5.208 -21.753 1.00 74.56 204 LEU A N 1
ATOM 1650 C CA . LEU A 1 204 ? 11.165 -4.775 -22.490 1.00 74.56 204 LEU A CA 1
ATOM 1651 C C . LEU A 1 204 ? 11.428 -3.501 -23.299 1.00 74.56 204 LEU A C 1
ATOM 1653 O O . LEU A 1 204 ? 10.942 -3.382 -24.424 1.00 74.56 204 LEU A O 1
ATOM 1657 N N . SER A 1 205 ? 12.231 -2.582 -22.753 1.00 73.88 205 SER A N 1
ATOM 1658 C CA . SER A 1 205 ? 12.624 -1.358 -23.457 1.00 73.88 205 SER A CA 1
ATOM 1659 C C . SER A 1 205 ? 13.459 -1.659 -24.707 1.00 73.88 205 SER A C 1
ATOM 1661 O O . SER A 1 205 ? 13.316 -0.982 -25.722 1.00 73.88 205 SER A O 1
ATOM 1663 N N . GLN A 1 206 ? 14.304 -2.695 -24.656 1.00 73.75 206 GLN A N 1
ATOM 1664 C CA . GLN A 1 206 ? 15.106 -3.153 -25.795 1.00 73.75 206 GLN A CA 1
ATOM 1665 C C . GLN A 1 206 ? 14.282 -3.951 -26.815 1.00 73.75 206 GLN A C 1
ATOM 1667 O O . GLN A 1 206 ? 14.416 -3.735 -28.016 1.00 73.75 206 GLN A O 1
ATOM 1672 N N . ALA A 1 207 ? 13.438 -4.875 -26.350 1.00 67.81 207 ALA A N 1
ATOM 1673 C CA . ALA A 1 207 ? 12.747 -5.842 -27.203 1.00 67.81 207 ALA A CA 1
ATOM 1674 C C . ALA A 1 207 ? 11.653 -5.223 -28.075 1.00 67.81 207 ALA A C 1
ATOM 1676 O O . ALA A 1 207 ? 11.340 -5.751 -29.140 1.00 67.81 207 ALA A O 1
ATOM 1677 N N . LEU A 1 208 ? 11.035 -4.139 -27.615 1.00 59.28 208 LEU A N 1
ATOM 1678 C CA . LEU A 1 208 ? 9.826 -3.631 -28.247 1.00 59.28 208 LEU A CA 1
ATOM 1679 C C . LEU A 1 208 ? 10.058 -2.355 -29.079 1.00 59.28 208 LEU A C 1
ATOM 1681 O O . LEU A 1 208 ? 9.080 -1.796 -29.565 1.00 59.28 208 LEU A O 1
ATOM 1685 N N . GLU A 1 209 ? 11.289 -1.820 -29.164 1.00 55.06 209 GLU A N 1
ATOM 1686 C CA . GLU A 1 209 ? 11.563 -0.389 -29.478 1.00 55.06 209 GLU A CA 1
ATOM 1687 C C . GLU A 1 209 ? 10.671 0.589 -28.672 1.00 55.06 209 GLU A C 1
ATOM 1689 O O . GLU A 1 209 ? 10.666 1.809 -28.870 1.00 55.06 209 GLU A O 1
ATOM 1694 N N . LEU A 1 210 ? 9.900 0.049 -27.721 1.00 49.53 210 LEU A N 1
ATOM 1695 C CA . LEU A 1 210 ? 9.037 0.752 -26.818 1.00 49.53 210 LEU A CA 1
ATOM 1696 C C . LEU A 1 210 ? 9.994 1.332 -25.821 1.00 49.53 210 LEU A C 1
ATOM 1698 O O . LEU A 1 210 ? 10.418 0.714 -24.856 1.00 49.53 210 LEU A O 1
ATOM 1702 N N . ASN A 1 211 ? 10.303 2.583 -26.057 1.00 48.59 211 ASN A N 1
ATOM 1703 C CA . ASN A 1 211 ? 10.602 3.473 -24.979 1.00 48.59 211 ASN A CA 1
ATOM 1704 C C . ASN A 1 211 ? 9.480 3.313 -23.926 1.00 48.59 211 ASN A C 1
ATOM 1706 O O . ASN A 1 211 ? 8.370 3.800 -24.129 1.00 48.59 211 ASN A O 1
ATOM 1710 N N . ILE A 1 212 ? 9.707 2.552 -22.856 1.00 49.28 212 ILE A N 1
ATOM 1711 C CA . ILE A 1 212 ? 8.719 2.365 -21.791 1.00 49.28 212 ILE A CA 1
ATOM 1712 C C . ILE A 1 212 ? 8.820 3.566 -20.871 1.00 49.28 212 ILE A C 1
ATOM 1714 O O . ILE A 1 212 ? 9.896 3.937 -20.403 1.00 49.28 212 ILE A O 1
ATOM 1718 N N . THR A 1 213 ? 7.678 4.174 -20.583 1.00 48.38 213 THR A N 1
ATOM 1719 C CA . THR A 1 213 ? 7.588 5.209 -19.555 1.00 48.38 213 THR A CA 1
ATOM 1720 C C . THR A 1 213 ? 6.565 4.798 -18.534 1.00 48.38 213 THR A C 1
ATOM 1722 O O . THR A 1 213 ? 5.384 4.767 -18.834 1.00 48.38 213 THR A O 1
ATOM 1725 N N . HIS A 1 214 ? 7.045 4.593 -17.312 1.00 54.38 214 HIS A N 1
ATOM 1726 C CA . HIS A 1 214 ? 6.249 4.532 -16.094 1.00 54.38 214 HIS A CA 1
ATOM 1727 C C . HIS A 1 214 ? 5.252 3.361 -16.040 1.00 54.38 214 HIS A C 1
ATOM 1729 O O . HIS A 1 214 ? 4.198 3.369 -16.665 1.00 54.38 214 HIS A O 1
ATOM 1735 N N . TYR A 1 215 ? 5.529 2.377 -15.183 1.00 60.06 215 TYR A N 1
ATOM 1736 C CA . TYR A 1 215 ? 4.496 1.434 -14.767 1.00 60.06 215 TYR A CA 1
ATOM 1737 C C . TYR A 1 215 ? 3.525 2.144 -13.820 1.00 60.06 215 TYR A C 1
ATOM 1739 O O . TYR A 1 215 ? 3.859 2.460 -12.678 1.00 60.06 215 TYR A O 1
ATOM 1747 N N . ILE A 1 216 ? 2.327 2.452 -14.312 1.00 59.59 216 ILE A N 1
ATOM 1748 C CA . ILE A 1 216 ? 1.355 3.276 -13.575 1.00 59.59 216 ILE A CA 1
ATOM 1749 C C . ILE A 1 216 ? 0.524 2.425 -12.603 1.00 59.59 216 ILE A C 1
ATOM 1751 O O . ILE A 1 216 ? 0.002 2.947 -11.612 1.00 59.59 216 ILE A O 1
ATOM 1755 N N . SER A 1 217 ? 0.390 1.122 -12.858 1.00 76.44 217 SER A N 1
ATOM 1756 C CA . SER A 1 217 ? -0.569 0.267 -12.150 1.00 76.44 217 SER A CA 1
ATOM 1757 C C . SER A 1 217 ? -0.092 -1.186 -12.098 1.00 76.44 217 SER A C 1
ATOM 1759 O O . SER A 1 217 ? -0.383 -1.946 -13.021 1.00 76.44 217 SER A O 1
ATOM 1761 N N . PRO A 1 218 ? 0.671 -1.575 -11.062 1.00 90.56 218 PRO A N 1
ATOM 1762 C CA . PRO A 1 218 ? 0.968 -2.978 -10.819 1.00 90.56 218 PRO A CA 1
ATOM 1763 C C . PRO A 1 218 ? -0.312 -3.729 -10.413 1.00 90.56 218 PRO A C 1
ATOM 1765 O O . PRO A 1 218 ? -1.176 -3.169 -9.734 1.00 90.56 218 PRO A O 1
ATOM 1768 N N . PHE A 1 219 ? -0.427 -4.998 -10.795 1.00 93.12 219 PHE A N 1
ATOM 1769 C CA . PHE A 1 219 ? -1.506 -5.899 -10.380 1.00 93.12 219 PHE A CA 1
ATOM 1770 C C . PHE A 1 219 ? -1.031 -7.353 -10.385 1.00 93.12 219 PHE A C 1
ATOM 1772 O O . PHE A 1 219 ? -0.098 -7.705 -11.102 1.00 93.12 219 PHE A O 1
ATOM 1779 N N . PHE A 1 220 ? -1.665 -8.210 -9.587 1.00 93.81 220 PHE A N 1
ATOM 1780 C CA . PHE A 1 220 ? -1.312 -9.627 -9.551 1.00 93.81 220 PHE A CA 1
ATOM 1781 C C . PHE A 1 220 ? -2.121 -10.447 -10.556 1.00 93.81 220 PHE A C 1
ATOM 1783 O O . PHE A 1 220 ? -3.299 -10.182 -10.797 1.00 93.81 220 PHE A O 1
ATOM 1790 N N . MET A 1 221 ? -1.492 -11.485 -11.105 1.00 92.56 221 MET A N 1
ATOM 1791 C CA . MET A 1 221 ? -2.145 -12.526 -11.898 1.00 92.56 221 MET A CA 1
ATOM 1792 C C . MET A 1 221 ? -1.763 -13.922 -11.395 1.00 92.56 221 MET A C 1
ATOM 1794 O O . MET A 1 221 ? -0.830 -14.100 -10.610 1.00 92.56 221 MET A O 1
ATOM 1798 N N . ARG A 1 222 ? -2.512 -14.928 -11.870 1.00 90.81 222 ARG A N 1
ATOM 1799 C CA . ARG A 1 222 ? -2.238 -16.359 -11.645 1.00 90.81 222 ARG A CA 1
ATOM 1800 C C . ARG A 1 222 ? -2.108 -16.723 -10.155 1.00 90.81 222 ARG A C 1
ATOM 1802 O O . ARG A 1 222 ? -1.248 -17.519 -9.788 1.00 90.81 222 ARG A O 1
ATOM 1809 N N . ASN A 1 223 ? -2.996 -16.179 -9.310 1.00 89.38 223 ASN A N 1
ATOM 1810 C CA . ASN A 1 223 ? -2.990 -16.364 -7.850 1.00 89.38 223 ASN A CA 1
ATOM 1811 C C . ASN A 1 223 ? -1.665 -15.882 -7.227 1.00 89.38 223 ASN A C 1
ATOM 1813 O O . ASN A 1 223 ? -0.904 -16.660 -6.652 1.00 89.38 223 ASN A O 1
ATOM 1817 N N . ASP A 1 224 ? -1.367 -14.597 -7.414 1.00 90.62 224 ASP A N 1
ATOM 1818 C CA . ASP A 1 224 ? -0.163 -13.901 -6.941 1.00 90.62 224 ASP A CA 1
ATOM 1819 C C . ASP A 1 224 ? 1.176 -14.520 -7.366 1.00 90.62 224 ASP A C 1
ATOM 1821 O O . ASP A 1 224 ? 2.173 -14.398 -6.658 1.00 90.62 224 ASP A O 1
ATOM 1825 N N . GLN A 1 225 ? 1.207 -15.242 -8.485 1.00 90.44 225 GLN A N 1
ATOM 1826 C CA . GLN A 1 225 ? 2.456 -15.792 -9.026 1.00 90.44 225 GLN A CA 1
ATOM 1827 C C . GLN A 1 225 ? 3.206 -14.771 -9.856 1.00 90.44 225 GLN A C 1
ATOM 1829 O O . GLN A 1 225 ? 4.430 -14.808 -9.917 1.00 90.44 225 GLN A O 1
ATOM 1834 N N . ASP A 1 226 ? 2.467 -13.857 -10.471 1.00 92.06 226 ASP A N 1
ATOM 1835 C CA . ASP A 1 226 ? 3.033 -12.861 -11.351 1.00 92.06 226 ASP A CA 1
ATOM 1836 C C . ASP A 1 226 ? 2.602 -11.480 -10.899 1.00 92.06 226 ASP A C 1
ATOM 1838 O O . ASP A 1 226 ? 1.410 -11.215 -10.709 1.00 92.06 226 ASP A O 1
ATOM 1842 N N . LEU A 1 227 ? 3.587 -10.602 -10.754 1.00 92.31 227 LEU A N 1
ATOM 1843 C CA . LEU A 1 227 ? 3.364 -9.175 -10.642 1.00 92.31 227 LEU A CA 1
ATOM 1844 C C . LEU A 1 227 ? 3.408 -8.588 -12.050 1.00 92.31 227 LEU A C 1
ATOM 1846 O O . LEU A 1 227 ? 4.460 -8.548 -12.688 1.00 92.31 227 LEU A O 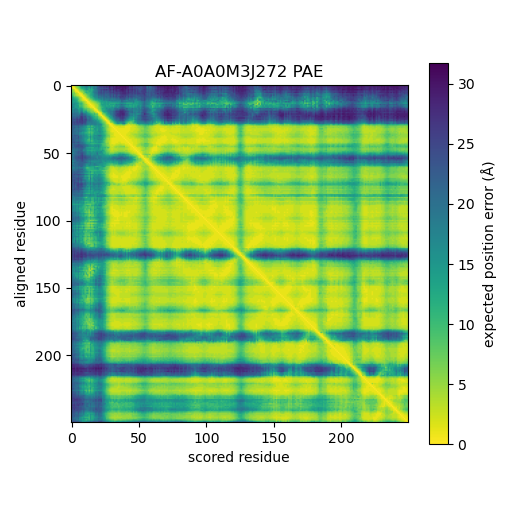1
ATOM 1850 N N . CYS A 1 228 ? 2.250 -8.165 -12.536 1.00 91.31 228 CYS A N 1
ATOM 1851 C CA . CYS A 1 228 ? 2.064 -7.671 -13.885 1.00 91.31 228 CYS A CA 1
ATOM 1852 C C . CYS A 1 228 ? 1.830 -6.161 -13.916 1.00 91.31 228 CYS A C 1
ATOM 1854 O O . CYS A 1 228 ? 1.437 -5.539 -12.926 1.00 91.31 228 CYS A O 1
ATOM 1856 N N . PHE A 1 229 ? 2.069 -5.572 -15.081 1.00 86.88 229 PHE A N 1
ATOM 1857 C CA . PHE A 1 229 ? 1.994 -4.142 -15.308 1.00 86.88 229 PHE A CA 1
ATOM 1858 C C . PHE A 1 229 ? 1.388 -3.852 -16.677 1.00 86.88 229 PHE A C 1
ATOM 1860 O O . PHE A 1 229 ? 1.662 -4.544 -17.661 1.00 86.88 229 PHE A O 1
ATOM 1867 N N . LEU A 1 230 ? 0.593 -2.783 -16.737 1.00 81.75 230 LEU A N 1
ATOM 1868 C CA . LEU A 1 230 ? 0.182 -2.194 -18.006 1.00 81.75 230 LEU A CA 1
ATOM 1869 C C . LEU A 1 230 ? 1.363 -1.441 -18.620 1.00 81.75 230 LEU A C 1
ATOM 1871 O O . LEU A 1 230 ? 2.038 -0.671 -17.930 1.00 81.75 230 LEU A O 1
ATOM 1875 N N . THR A 1 231 ? 1.589 -1.655 -19.913 1.00 74.88 231 THR A N 1
ATOM 1876 C CA . THR A 1 231 ? 2.694 -1.032 -20.646 1.00 74.88 231 THR A CA 1
ATOM 1877 C C . THR A 1 231 ? 2.220 0.259 -21.310 1.00 74.88 231 THR A C 1
ATOM 1879 O O . THR A 1 231 ? 1.154 0.299 -21.927 1.00 74.88 231 THR A O 1
ATOM 1882 N N . VAL A 1 232 ? 3.017 1.323 -21.185 1.00 72.00 232 VAL A N 1
ATOM 1883 C CA . VAL A 1 232 ? 2.761 2.629 -21.810 1.00 72.00 232 VAL A CA 1
ATOM 1884 C C . VAL A 1 232 ? 3.850 2.920 -22.830 1.00 72.00 232 VAL A C 1
ATOM 1886 O O . VAL A 1 232 ? 5.042 2.856 -22.519 1.00 72.00 232 VAL A O 1
ATOM 1889 N N . ASN A 1 233 ? 3.437 3.301 -24.033 1.00 68.19 233 ASN A N 1
ATOM 1890 C CA . ASN A 1 233 ? 4.337 3.785 -25.072 1.00 68.19 233 ASN A CA 1
ATOM 1891 C C . ASN A 1 233 ? 4.829 5.206 -24.725 1.00 68.19 233 ASN A C 1
ATOM 1893 O O . ASN A 1 233 ? 4.008 6.101 -24.568 1.00 68.19 233 ASN A O 1
ATOM 1897 N N . ARG A 1 234 ? 6.141 5.462 -24.626 1.00 64.75 234 ARG A N 1
ATOM 1898 C CA . ARG A 1 234 ? 6.698 6.798 -24.282 1.00 64.75 234 ARG A CA 1
ATOM 1899 C C . ARG A 1 234 ? 6.517 7.865 -25.337 1.00 64.75 234 ARG A C 1
ATOM 1901 O O . ARG A 1 234 ? 6.518 9.039 -24.986 1.00 64.75 234 ARG A O 1
ATOM 1908 N N . ILE A 1 235 ? 6.391 7.488 -26.605 1.00 66.81 235 ILE A N 1
ATOM 1909 C CA . ILE A 1 235 ? 6.232 8.455 -27.695 1.00 66.81 235 ILE A CA 1
ATOM 1910 C C . ILE A 1 235 ? 4.797 8.976 -27.698 1.00 66.81 235 ILE A C 1
ATOM 1912 O O . ILE A 1 235 ? 4.571 10.181 -27.754 1.00 66.81 235 ILE A O 1
ATOM 1916 N N . THR A 1 236 ? 3.823 8.069 -27.621 1.00 72.69 236 THR A N 1
ATOM 1917 C CA . THR A 1 236 ? 2.399 8.42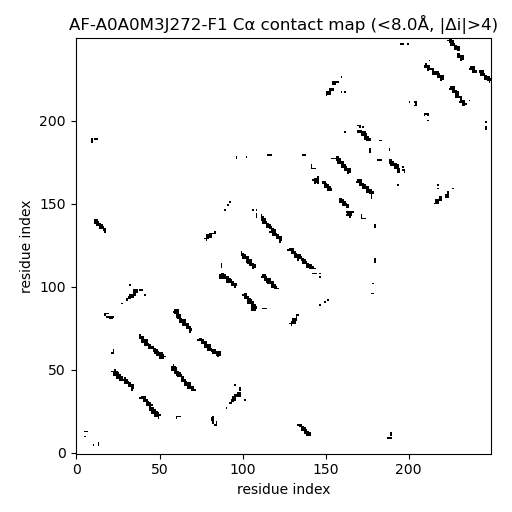2 -27.711 1.00 72.69 236 THR A CA 1
ATOM 1918 C C . THR A 1 236 ? 1.743 8.644 -26.351 1.00 72.69 236 THR A C 1
ATOM 1920 O O . THR A 1 236 ? 0.647 9.193 -26.295 1.00 72.69 236 THR A O 1
ATOM 1923 N N . LEU A 1 237 ? 2.390 8.213 -25.263 1.00 70.12 237 LEU A N 1
ATOM 1924 C CA . LEU A 1 237 ? 1.853 8.170 -23.897 1.00 70.12 237 LEU A CA 1
ATOM 1925 C C . LEU A 1 237 ? 0.540 7.379 -23.788 1.00 70.12 237 LEU A C 1
ATOM 1927 O O . LEU A 1 237 ? -0.267 7.609 -22.888 1.00 70.12 237 LEU A O 1
ATOM 1931 N N . THR A 1 238 ? 0.327 6.428 -24.702 1.00 73.50 238 THR A N 1
ATOM 1932 C CA . THR A 1 238 ? -0.864 5.571 -24.718 1.00 73.50 238 THR A CA 1
ATOM 1933 C C . THR A 1 238 ? -0.587 4.224 -24.056 1.00 73.50 238 THR A C 1
ATOM 1935 O O . THR A 1 238 ? 0.510 3.672 -24.171 1.00 73.50 238 THR A O 1
ATOM 1938 N N . ILE A 1 239 ? -1.591 3.704 -23.345 1.00 73.75 239 ILE A N 1
ATOM 1939 C CA . ILE A 1 239 ? -1.587 2.338 -22.811 1.00 73.75 239 ILE A CA 1
ATOM 1940 C C . ILE A 1 239 ? -1.943 1.392 -23.956 1.00 73.75 239 ILE A C 1
ATOM 1942 O O . ILE A 1 239 ? -3.003 1.556 -24.564 1.00 73.75 239 ILE A O 1
ATOM 1946 N N . ASP A 1 240 ? -1.107 0.386 -24.208 1.00 71.69 240 ASP A N 1
ATOM 1947 C CA . ASP A 1 240 ? -1.488 -0.733 -25.071 1.00 71.69 240 ASP A CA 1
ATOM 1948 C C . ASP A 1 240 ? -2.019 -1.884 -24.201 1.00 71.69 240 ASP A C 1
ATOM 1950 O O . ASP A 1 240 ? -1.233 -2.580 -23.551 1.00 71.69 240 ASP A O 1
ATOM 1954 N N . PRO A 1 241 ? -3.345 -2.121 -24.162 1.00 68.06 241 PRO A N 1
ATOM 1955 C CA . PRO A 1 241 ? -3.923 -3.173 -23.331 1.00 68.06 241 PRO A CA 1
ATOM 1956 C C . PRO A 1 241 ? -3.541 -4.587 -23.795 1.00 68.06 241 PRO A C 1
ATOM 1958 O O . PRO A 1 241 ? -3.768 -5.542 -23.054 1.00 68.06 241 PRO A O 1
ATOM 1961 N N . LYS A 1 242 ? -2.976 -4.749 -25.001 1.00 72.62 242 LYS A N 1
ATOM 1962 C CA . LYS A 1 242 ? -2.505 -6.048 -25.503 1.00 72.62 242 LYS A CA 1
ATOM 1963 C C . LYS A 1 242 ? -1.131 -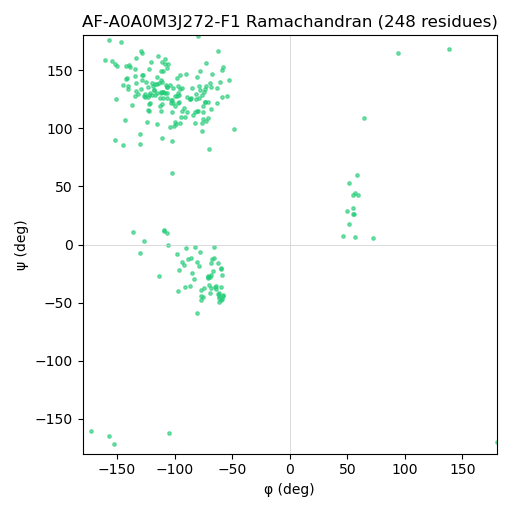6.425 -24.954 1.00 72.62 242 LYS A C 1
ATOM 1965 O O . LYS A 1 242 ? -0.749 -7.588 -25.051 1.00 72.62 242 LYS A O 1
ATOM 1970 N N . VAL A 1 243 ? -0.399 -5.468 -24.382 1.00 75.25 243 VAL A N 1
ATOM 1971 C CA . VAL A 1 243 ? 0.967 -5.670 -23.891 1.00 75.25 243 VAL A CA 1
ATOM 1972 C C . VAL A 1 243 ? 0.975 -5.595 -22.367 1.00 75.25 243 VAL A C 1
ATOM 1974 O O . VAL A 1 243 ? 1.129 -4.530 -21.762 1.00 75.25 243 VAL A O 1
ATOM 1977 N N . ILE A 1 244 ? 0.820 -6.761 -21.740 1.00 82.38 244 ILE A N 1
ATOM 1978 C CA . ILE A 1 244 ? 0.954 -6.934 -20.293 1.00 82.38 244 ILE A CA 1
ATOM 1979 C C . ILE A 1 244 ? 2.327 -7.534 -20.009 1.00 82.38 244 ILE A C 1
ATOM 1981 O O . ILE A 1 244 ? 2.652 -8.624 -20.477 1.00 82.38 244 ILE A O 1
ATOM 1985 N N . SER A 1 245 ? 3.110 -6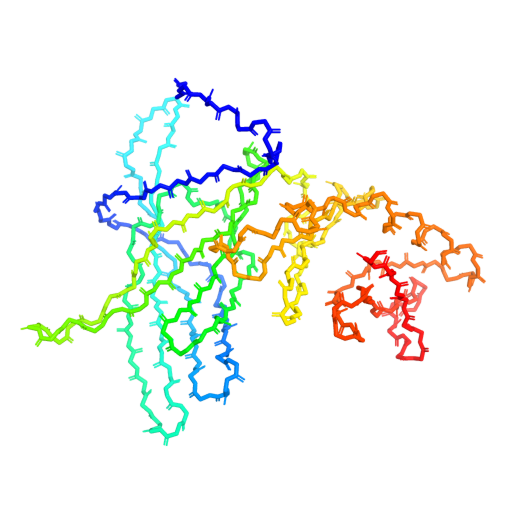.817 -19.214 1.00 84.19 245 SER A N 1
ATOM 1986 C CA . SER A 1 245 ? 4.441 -7.240 -18.790 1.00 84.19 245 SER A CA 1
ATOM 1987 C C . SER A 1 245 ? 4.347 -7.873 -17.411 1.00 84.19 245 SER A C 1
ATOM 1989 O O . SER A 1 245 ? 3.737 -7.274 -16.531 1.00 84.19 245 SER A O 1
ATOM 1991 N N . CYS A 1 246 ? 4.921 -9.058 -17.205 1.00 88.62 246 CYS A N 1
ATOM 1992 C CA . CYS A 1 246 ? 4.781 -9.804 -15.954 1.00 88.62 246 CYS A CA 1
ATOM 1993 C C . CYS A 1 246 ? 6.129 -10.306 -15.438 1.00 88.62 246 CYS A C 1
ATOM 1995 O O . CYS A 1 246 ? 6.855 -10.985 -16.162 1.00 88.62 246 CYS A O 1
ATOM 1997 N N . LEU A 1 247 ? 6.404 -10.042 -14.161 1.00 88.75 247 LEU A N 1
ATOM 1998 C CA . LEU A 1 247 ? 7.494 -10.646 -13.405 1.00 88.75 247 LEU A CA 1
ATOM 1999 C C . LEU A 1 247 ? 6.951 -11.843 -12.618 1.00 88.75 247 LEU A C 1
ATOM 2001 O O . LEU A 1 247 ? 6.056 -11.669 -11.791 1.00 88.75 247 LEU A O 1
ATOM 2005 N N . ASN A 1 248 ? 7.511 -13.033 -12.836 1.00 89.75 248 ASN A N 1
ATOM 2006 C CA . ASN A 1 248 ? 7.239 -14.190 -11.984 1.00 89.75 248 ASN A CA 1
ATOM 2007 C C . ASN A 1 248 ? 7.971 -14.010 -10.644 1.00 89.75 248 ASN A C 1
ATOM 2009 O O . ASN A 1 248 ? 9.185 -13.814 -10.627 1.00 89.75 248 ASN A O 1
ATOM 2013 N N . ILE A 1 249 ? 7.223 -14.041 -9.543 1.00 84.62 249 ILE A N 1
ATOM 2014 C CA . ILE A 1 249 ? 7.719 -13.774 -8.183 1.00 84.62 249 ILE A CA 1
ATOM 2015 C C . ILE A 1 249 ? 7.779 -15.034 -7.301 1.00 84.62 249 ILE A C 1
ATOM 2017 O O . ILE A 1 249 ? 7.933 -14.919 -6.083 1.00 84.62 249 ILE A O 1
ATOM 2021 N N . LYS A 1 250 ? 7.619 -16.224 -7.895 1.00 73.69 250 LYS A N 1
ATOM 2022 C CA . LYS A 1 250 ? 7.837 -17.517 -7.231 1.00 73.69 250 LYS A CA 1
ATOM 2023 C C . LYS A 1 250 ? 9.272 -18.008 -7.355 1.00 73.69 250 LYS A C 1
ATOM 2025 O O . LYS A 1 250 ? 9.865 -17.840 -8.441 1.00 73.69 250 LYS A O 1
#

Solvent-accessible surface area (backbone atoms only — not comparable to full-atom values): 13854 Å² total; per-residue (Å²): 136,78,90,81,79,84,52,90,91,41,94,53,60,49,80,51,75,72,82,68,88,76,84,37,77,49,82,52,81,75,42,62,24,54,14,80,85,68,42,34,36,40,40,39,26,61,24,18,48,16,81,76,43,90,60,101,71,67,39,45,28,35,25,30,42,27,38,41,34,34,62,84,76,72,41,76,46,78,29,44,35,56,39,38,61,82,60,35,87,36,83,71,48,51,40,36,77,37,85,49,31,34,38,41,32,28,33,22,70,90,80,25,30,37,34,44,31,42,34,41,58,43,79,43,91,89,72,82,53,48,40,28,42,51,75,37,33,38,40,28,79,42,72,51,74,38,73,92,56,59,36,68,20,69,46,90,63,35,28,38,40,38,32,31,34,38,90,95,44,59,38,39,27,42,38,34,52,54,53,79,86,59,78,61,88,90,48,77,62,69,35,76,48,14,68,62,52,36,51,53,50,52,49,49,31,64,74,62,76,32,51,67,47,71,78,78,51,49,38,53,39,85,88,60,36,24,53,26,28,56,38,26,36,53,88,78,69,42,73,44,90,90,46,70,49,68,46,74,75,118

Secondary structure (DSSP, 8-state):
-------TT-TT-EEE-----------PPPEEEE-TTSSEEEEEEEEEEEEEE-SSS-EEEEEEEEEEEETTTTEEEEEEEEEEET--SEEEEEEESSSSEEEEEEEETTTTEEEEEEEEEEE-TTT--EEEEEEEEEEEE---S-GGG-EEEE-SSEEEEEEESSTT--EEEEEEESSTT---TTTTSSEE-HHHHHHHHHHHHHHTS--B-----EEEETTTTEEEEEEEBTTT--EEEEEEEEEE--

Mean predicted aligned error: 9.38 Å

Foldseek 3Di:
DDDDDQDPLANFKDKDFDDDDDWAWDWDDWAWAAFPVRFKIKIKIRKTWDWPDDDPDTWIWIKIWIWIAGNVVRDIDIAIETTHTPFAPDFQHKYAHHSFKIWTWGAHQVQQKIKIWIKGWDQDPPPRHIYIYTRMMMIGRHAAPPRVQFEWEDFPFWIKTWDANYVVHFIWIWIATNDNVDDDPVDNPRDTCRVVVRVLLVVCVVPPVQPWDGQRHWYADPRNQWTKGFTARPVVRDTDPVDIRIDGPD

Sequence (250 aa):
MWPFYANPSHPYAEVYHERCDRKSFVSDPLKMAVSPNGKIVFVIGGRKIRMISEGAHPEWTVSFDMNIIDIEMELRRTVQVLDLCDFGEYLIYVYALDSTTLVILDYNSSQKTLRQRLLQVFTRLIHSSESAFSPMHRCYRYTTSQTSYIKVALGDRYCAVVSRERFEGDFISLLLPKDPRILLSSIPIPLNIGSQLTEMNDQLSQALELNITHYISPFFMRNDQDLCFLTVNRITLTIDPKVISCLNIK

Organism: Anisakis simplex (NCBI:txid6269)

Nearest PDB structures (foldseek):
  6tyg-assembly1_C  TM=3.784E-01  e=2.794E-02  Mycobacterium tuberculosis
  6yxu-assembly1_C  TM=3.465E-01  e=1.955E-02  Mycolicibacterium smegmatis MC2 155
  8r2m-assembly1_C  TM=3.068E-01  e=1.514E-02  Mycolicibacterium smegmatis MC2 155
  8eof-assembly1_C  TM=3.241E-01  e=3.257E-02  Mycobacterium tuberculosis H37Rv
  6z11-assembly1_C  TM=3.036E-01  e=6.324E-02  Mycolicibacterium smegmatis MC2 155

pLDDT: mean 78.36, std 17.65, range [26.17, 97.06]

Radius of gyration: 19.24 Å; Cα contacts (8 Å, |Δi|>4): 589; chains: 1; bounding box: 46×41×56 Å